Protein AF-A0A9Q9CC71-F1 (afdb_monomer_lite)

Structure (mmCIF, N/CA/C/O backbone):
data_AF-A0A9Q9CC71-F1
#
_entry.id   AF-A0A9Q9CC71-F1
#
loop_
_atom_site.group_PDB
_atom_site.id
_atom_site.type_symbol
_atom_site.label_atom_id
_atom_site.label_alt_id
_atom_site.label_comp_id
_atom_site.label_asym_id
_atom_site.label_entity_id
_atom_site.label_seq_id
_atom_site.pdbx_PDB_ins_code
_atom_site.Cartn_x
_atom_site.Cartn_y
_atom_site.Cartn_z
_atom_site.occupancy
_atom_site.B_iso_or_equiv
_atom_site.auth_seq_id
_atom_site.auth_comp_id
_atom_site.auth_asym_id
_atom_site.auth_atom_id
_atom_site.pdbx_PDB_model_num
ATOM 1 N N . MET A 1 1 ? -20.612 -19.480 33.605 1.00 31.33 1 MET A N 1
ATOM 2 C CA . MET A 1 1 ? -19.230 -19.137 33.211 1.00 31.33 1 MET A CA 1
ATOM 3 C C . MET A 1 1 ? -19.219 -18.966 31.701 1.00 31.33 1 MET A C 1
ATOM 5 O O . MET A 1 1 ? -19.360 -19.955 31.002 1.00 31.33 1 MET A O 1
ATOM 9 N N . LEU A 1 2 ? -19.172 -17.728 31.204 1.00 29.47 2 LEU A N 1
ATOM 10 C CA . LEU A 1 2 ? -18.991 -17.445 29.777 1.00 29.47 2 LEU A CA 1
ATOM 11 C C . LEU A 1 2 ? -17.488 -17.278 29.541 1.00 29.47 2 LEU A C 1
ATOM 13 O O . LEU A 1 2 ? -16.931 -16.218 29.809 1.00 29.47 2 LEU A O 1
ATOM 17 N N . SER A 1 3 ? -16.821 -18.346 29.112 1.00 38.31 3 SER A N 1
ATOM 18 C CA . SER A 1 3 ? -15.469 -18.281 28.557 1.00 38.31 3 SER A CA 1
ATOM 19 C C . SER A 1 3 ? -15.574 -17.802 27.108 1.00 38.31 3 SER A C 1
ATOM 21 O O . SER A 1 3 ? -15.600 -18.606 26.180 1.00 38.31 3 SER A O 1
ATOM 23 N N . GLY A 1 4 ? -15.736 -16.494 26.920 1.00 40.69 4 GLY A N 1
ATOM 24 C CA . GLY A 1 4 ? -15.694 -15.865 25.603 1.00 40.69 4 GLY A CA 1
ATOM 25 C C . GLY A 1 4 ? -14.330 -15.225 25.378 1.00 40.69 4 GLY A C 1
ATOM 26 O O . GLY A 1 4 ? -13.952 -14.324 26.119 1.00 40.69 4 GLY A O 1
ATOM 27 N N . THR A 1 5 ? -13.611 -15.663 24.347 1.00 56.44 5 THR A N 1
ATOM 28 C CA . THR A 1 5 ? -12.426 -14.988 23.782 1.00 56.44 5 THR A CA 1
ATOM 29 C C . THR A 1 5 ? -12.794 -13.753 22.948 1.00 56.44 5 THR A C 1
ATOM 31 O O . THR A 1 5 ? -11.945 -13.191 22.261 1.00 56.44 5 THR A O 1
ATOM 34 N N . SER A 1 6 ? -14.059 -13.331 22.983 1.00 62.84 6 SER A N 1
ATOM 35 C CA . SER A 1 6 ? -14.589 -12.219 22.204 1.00 62.84 6 SER A CA 1
ATOM 36 C C . SER A 1 6 ? -13.947 -10.901 22.642 1.00 62.84 6 SER A C 1
ATOM 38 O O . SER A 1 6 ? -14.261 -10.365 23.705 1.00 62.84 6 SER A O 1
ATOM 40 N N . LEU A 1 7 ? -13.040 -10.381 21.815 1.00 80.00 7 LEU A N 1
ATOM 41 C CA . LEU A 1 7 ? -12.506 -9.031 21.951 1.00 80.00 7 LEU A CA 1
ATOM 42 C C . LEU A 1 7 ? -13.564 -8.032 21.477 1.00 80.00 7 LEU A C 1
ATOM 44 O O . LEU A 1 7 ? -14.188 -8.219 20.434 1.00 80.00 7 LEU A O 1
ATOM 48 N N . VAL A 1 8 ? -13.782 -6.981 22.264 1.00 88.88 8 VAL A N 1
ATOM 49 C CA . VAL A 1 8 ? -14.665 -5.873 21.887 1.00 88.88 8 VAL A CA 1
ATOM 50 C C . VAL A 1 8 ? -13.803 -4.756 21.324 1.00 88.88 8 VAL A C 1
ATOM 52 O O . VAL A 1 8 ? -12.792 -4.386 21.924 1.00 88.88 8 VAL A O 1
ATOM 55 N N . HIS A 1 9 ? -14.225 -4.210 20.189 1.00 92.00 9 HIS A N 1
ATOM 56 C CA . HIS A 1 9 ? -13.552 -3.107 19.523 1.00 92.00 9 HIS A CA 1
ATOM 57 C C . HIS A 1 9 ? -14.424 -1.853 19.543 1.00 92.00 9 HIS A C 1
ATOM 59 O O . HIS A 1 9 ? -15.648 -1.932 19.439 1.00 92.00 9 HIS A O 1
ATOM 65 N N . VAL A 1 10 ? -13.784 -0.695 19.679 1.00 93.12 10 VAL A N 1
ATOM 66 C CA . VAL A 1 10 ? -14.423 0.623 19.582 1.00 93.12 10 VAL A CA 1
ATOM 67 C C . VAL A 1 10 ? -13.741 1.387 18.462 1.00 93.12 10 VAL A C 1
ATOM 69 O O . VAL A 1 10 ? -12.516 1.471 18.435 1.00 93.12 10 VAL A O 1
ATOM 72 N N . LEU A 1 11 ? -14.527 1.946 17.545 1.00 94.06 11 LEU A N 1
ATOM 73 C CA . LEU A 1 11 ? -14.024 2.741 16.429 1.00 94.06 11 LEU A CA 1
ATOM 74 C C . LEU A 1 11 ? -14.424 4.202 16.622 1.00 94.06 11 LEU A C 1
ATOM 76 O O . LEU A 1 11 ? -15.602 4.511 16.807 1.00 94.06 11 LEU A O 1
ATOM 80 N N . SER A 1 12 ? -13.444 5.095 16.556 1.00 93.81 12 SER A N 1
ATOM 81 C CA . SER A 1 12 ? -13.652 6.520 16.315 1.00 93.81 12 SER A CA 1
ATOM 82 C C . SER A 1 12 ? -13.295 6.849 14.855 1.00 93.81 12 SER A C 1
ATOM 84 O O . SER A 1 12 ? -12.674 6.027 14.173 1.00 93.81 12 SER A O 1
ATOM 86 N N . PRO A 1 13 ? -13.650 8.044 14.344 1.00 94.69 13 PRO A N 1
ATOM 87 C CA . PRO A 1 13 ? -13.209 8.479 13.016 1.00 94.69 13 PRO A CA 1
ATOM 88 C C . PRO A 1 13 ? -11.681 8.510 12.867 1.00 94.69 13 PRO A C 1
ATOM 90 O O . PRO A 1 13 ? -11.154 8.342 11.772 1.00 94.69 13 PRO A O 1
ATOM 93 N N . GLU A 1 14 ? -10.950 8.712 13.963 1.00 95.12 14 GLU A N 1
ATOM 94 C CA . GLU A 1 14 ? -9.493 8.808 13.931 1.00 95.12 14 GLU A CA 1
ATOM 95 C C . GLU A 1 14 ? -8.822 7.450 14.114 1.00 95.12 14 GLU A C 1
ATOM 97 O O . GLU A 1 14 ? -7.880 7.133 13.389 1.00 95.12 14 GLU A O 1
ATOM 102 N N . LYS A 1 15 ? -9.298 6.657 15.081 1.00 95.75 15 LYS A N 1
ATOM 103 C CA . LYS A 1 15 ? -8.589 5.492 15.613 1.00 95.75 15 LYS A CA 1
ATOM 104 C C . LYS A 1 15 ? -9.536 4.359 15.979 1.00 95.75 15 LYS A C 1
ATOM 106 O O . LYS A 1 15 ? -10.666 4.590 16.407 1.00 95.75 15 LYS A O 1
ATOM 111 N N . GLY A 1 16 ? -9.046 3.132 15.884 1.00 95.19 16 GLY A N 1
ATOM 112 C CA . GLY A 1 16 ? -9.694 1.985 16.506 1.00 95.19 16 GLY A CA 1
ATOM 113 C C . GLY A 1 16 ? -9.002 1.542 17.788 1.00 95.19 16 GLY A C 1
ATOM 114 O O . GLY A 1 16 ? -7.805 1.756 17.974 1.00 95.19 16 GLY A O 1
ATOM 115 N N . TYR A 1 17 ? -9.769 0.923 18.680 1.00 94.81 17 TYR A N 1
ATOM 116 C CA . TYR A 1 17 ? -9.321 0.508 20.004 1.00 94.81 17 TYR A CA 1
ATOM 117 C C . TYR A 1 17 ? -9.805 -0.900 20.340 1.00 94.81 17 TYR A C 1
ATOM 119 O O . TYR A 1 17 ? -10.929 -1.278 20.006 1.00 94.81 17 TYR A O 1
ATOM 127 N N . ILE A 1 18 ? -8.987 -1.645 21.079 1.00 93.94 18 ILE A N 1
ATOM 128 C CA . ILE A 1 18 ? -9.386 -2.855 21.800 1.00 93.94 18 ILE A CA 1
ATOM 129 C C . ILE A 1 18 ? -9.817 -2.452 23.205 1.00 93.94 18 ILE A C 1
ATOM 131 O O . ILE A 1 18 ? -9.074 -1.780 23.925 1.00 93.94 18 ILE A O 1
ATOM 135 N N . VAL A 1 19 ? -10.993 -2.912 23.620 1.00 92.19 19 VAL A N 1
ATOM 136 C CA . VAL A 1 19 ? -11.472 -2.756 24.992 1.00 92.19 19 VAL A CA 1
ATOM 137 C C . VAL A 1 19 ? -10.897 -3.878 25.848 1.00 92.19 19 VAL A C 1
ATOM 139 O O . VAL A 1 19 ? -11.150 -5.059 25.600 1.00 92.19 19 VAL A O 1
ATOM 142 N N . LYS A 1 20 ? -10.142 -3.519 26.884 1.00 90.62 20 LYS A N 1
ATOM 143 C CA . LYS A 1 20 ? -9.594 -4.461 27.865 1.00 90.62 20 LYS A CA 1
ATOM 144 C C . LYS A 1 20 ? -10.137 -4.154 29.247 1.00 90.62 20 LYS A C 1
ATOM 146 O O . LYS A 1 20 ? -10.399 -3.009 29.594 1.00 90.62 20 LYS A O 1
ATOM 151 N N . ARG A 1 21 ? -10.304 -5.188 30.065 1.00 87.25 21 ARG A N 1
ATOM 152 C CA . ARG A 1 21 ? -10.635 -4.994 31.475 1.00 87.25 21 ARG A CA 1
ATOM 153 C C . ARG A 1 21 ? -9.371 -4.606 32.235 1.00 87.25 21 ARG A C 1
ATOM 155 O O . ARG A 1 21 ? -8.411 -5.371 32.247 1.00 87.25 21 ARG A O 1
ATOM 162 N N . ALA A 1 22 ? -9.408 -3.461 32.905 1.00 85.31 22 ALA A N 1
ATOM 163 C CA . ALA A 1 22 ? -8.404 -3.078 33.882 1.00 85.31 22 ALA A CA 1
ATOM 164 C C . ALA A 1 22 ? -8.728 -3.722 35.240 1.00 85.31 22 ALA A C 1
ATOM 166 O O . ALA A 1 22 ? -9.897 -3.849 35.626 1.00 85.31 22 ALA A O 1
ATOM 167 N N . PHE A 1 23 ? -7.688 -4.120 35.973 1.00 82.19 23 PHE A N 1
ATOM 168 C CA . PHE A 1 23 ? -7.802 -4.700 37.312 1.00 82.19 23 PHE A CA 1
ATOM 169 C C . PHE A 1 23 ? -7.335 -3.683 38.356 1.00 82.19 23 PHE A C 1
ATOM 171 O O . PHE A 1 23 ? -6.159 -3.672 38.718 1.00 82.19 23 PHE A O 1
ATOM 178 N N . PRO A 1 24 ? -8.225 -2.791 38.824 1.00 77.94 24 PRO A N 1
ATOM 179 C CA . PRO A 1 24 ? -7.858 -1.844 39.860 1.00 77.94 24 PRO A CA 1
ATOM 180 C C . PRO A 1 24 ? -7.604 -2.542 41.199 1.00 77.94 24 PRO A C 1
ATOM 182 O O . PRO A 1 24 ? -8.329 -3.458 41.580 1.00 77.94 24 PRO A O 1
ATOM 185 N N . SER A 1 25 ? -6.640 -2.030 41.964 1.00 79.44 25 SER A N 1
ATOM 186 C CA . SER A 1 25 ? -6.442 -2.382 43.377 1.00 79.44 25 SER A CA 1
ATOM 187 C C . SER A 1 25 ? -7.416 -1.663 44.321 1.00 79.44 25 SER A C 1
ATOM 189 O O . SER A 1 25 ? -7.556 -2.048 45.479 1.00 79.44 25 SER A O 1
ATOM 191 N N . ASN A 1 26 ? -8.096 -0.622 43.833 1.00 85.62 26 ASN A N 1
ATOM 192 C CA . ASN A 1 26 ? -8.946 0.261 44.629 1.00 85.62 26 ASN A CA 1
ATOM 193 C C . ASN A 1 26 ? -10.438 0.019 44.360 1.00 85.62 26 ASN A C 1
ATOM 195 O O . ASN A 1 26 ? -10.834 -0.413 43.279 1.00 85.62 26 ASN A O 1
ATOM 199 N N . THR A 1 27 ? -11.284 0.361 45.337 1.00 85.88 27 THR A N 1
ATOM 200 C CA . THR A 1 27 ? -12.745 0.381 45.158 1.00 85.88 27 THR A CA 1
ATOM 201 C C . THR A 1 27 ? -13.184 1.731 44.600 1.00 85.88 27 THR A C 1
ATOM 203 O O . THR A 1 27 ? -12.908 2.767 45.200 1.00 85.88 27 THR A O 1
ATOM 206 N N . PHE A 1 28 ? -13.907 1.720 43.479 1.00 88.56 28 PHE A N 1
ATOM 207 C CA . PHE A 1 28 ? -14.421 2.926 42.830 1.00 88.56 28 PHE A CA 1
ATOM 208 C C . PHE A 1 28 ? -15.922 3.080 43.085 1.00 88.56 28 PHE A C 1
ATOM 210 O O . PHE A 1 28 ? -16.697 2.138 42.906 1.00 88.56 28 PHE A O 1
ATOM 217 N N . ILE A 1 29 ? -16.337 4.278 43.499 1.00 92.12 29 ILE A N 1
ATOM 218 C CA . ILE A 1 29 ? -17.738 4.619 43.769 1.00 92.12 29 ILE A CA 1
ATOM 219 C C . ILE A 1 29 ? -18.057 5.945 43.078 1.00 92.12 29 ILE A C 1
ATOM 221 O O . ILE A 1 29 ? -17.360 6.937 43.280 1.00 92.12 29 ILE A O 1
ATOM 225 N N . VAL A 1 30 ? -19.137 5.976 42.298 1.00 93.12 30 VAL A N 1
ATOM 226 C CA . VAL A 1 30 ? -19.661 7.188 41.657 1.00 93.12 30 VAL A CA 1
ATOM 227 C C . VAL A 1 30 ? -20.905 7.652 42.411 1.00 93.12 30 VAL A C 1
ATOM 229 O O . VAL A 1 30 ? -21.873 6.903 42.562 1.00 93.12 30 VAL A O 1
ATOM 232 N N . LYS A 1 31 ? -20.897 8.901 42.887 1.00 95.31 31 LYS A N 1
ATOM 233 C CA . LYS A 1 31 ? -22.053 9.538 43.531 1.00 95.31 31 LYS A CA 1
ATOM 234 C C . LYS A 1 31 ? -22.835 10.357 42.503 1.00 95.31 31 LYS A C 1
ATOM 236 O O . LYS A 1 31 ? -22.273 11.240 41.863 1.00 95.31 31 LYS A O 1
ATOM 241 N N . ARG A 1 32 ? -24.144 10.118 42.391 1.00 93.06 32 ARG A N 1
ATOM 242 C CA . ARG A 1 32 ? -25.068 10.922 41.572 1.00 93.06 32 ARG A CA 1
ATOM 243 C C . ARG A 1 32 ? -26.260 11.347 42.427 1.00 93.06 32 ARG A C 1
ATOM 245 O O . ARG A 1 32 ? -27.158 10.550 42.698 1.00 93.06 32 ARG A O 1
ATOM 252 N N . GLY A 1 33 ? -26.259 12.604 42.875 1.00 92.88 33 GLY A N 1
ATOM 253 C CA . GLY A 1 33 ? -27.233 13.100 43.853 1.00 92.88 33 GLY A CA 1
ATOM 254 C C . GLY A 1 33 ? -27.090 12.375 45.196 1.00 92.88 33 GLY A C 1
ATOM 255 O O . GLY A 1 33 ? -26.009 12.372 45.783 1.00 92.88 33 GLY A O 1
ATOM 256 N N . THR A 1 34 ? -28.163 11.735 45.667 1.00 94.19 34 THR A N 1
ATOM 257 C CA . THR A 1 34 ? -28.178 10.911 46.893 1.00 94.19 34 THR A CA 1
ATOM 258 C C . THR A 1 34 ? -27.841 9.435 46.651 1.00 94.19 34 THR A C 1
ATOM 260 O O . THR A 1 34 ? -27.737 8.672 47.609 1.00 94.19 34 THR A O 1
ATOM 263 N N . LYS A 1 35 ? -27.660 9.012 45.390 1.00 95.06 35 LYS A N 1
ATOM 264 C CA . LYS A 1 35 ? -27.341 7.622 45.032 1.00 95.06 35 LYS A CA 1
ATOM 265 C C . LYS A 1 35 ? -25.832 7.403 44.931 1.00 95.06 35 LYS A C 1
ATOM 267 O O . LYS A 1 35 ? -25.115 8.241 44.381 1.00 95.06 35 LYS A O 1
ATOM 272 N N . TYR A 1 36 ? -25.386 6.240 45.398 1.00 93.38 36 TYR A N 1
ATOM 273 C CA . TYR A 1 36 ? -24.009 5.762 45.293 1.00 93.38 36 TYR A CA 1
ATOM 274 C C . TYR A 1 36 ? -23.985 4.491 44.447 1.00 93.38 36 TYR A C 1
ATOM 276 O O . TYR A 1 36 ? -24.746 3.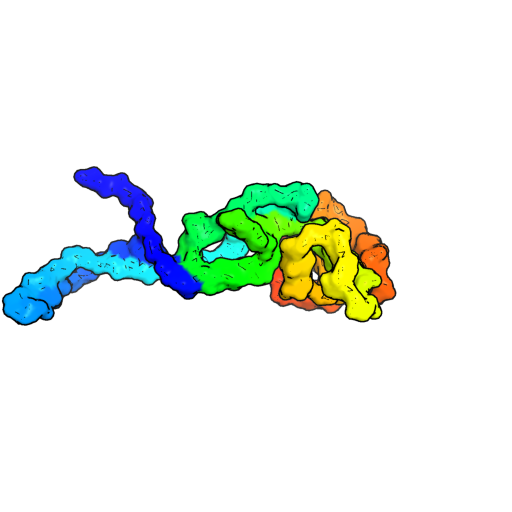561 44.707 1.00 93.38 36 TYR A O 1
ATOM 284 N N . ILE A 1 37 ? -23.132 4.469 43.427 1.00 94.56 37 ILE A N 1
ATOM 285 C CA . ILE A 1 37 ? -22.984 3.348 42.498 1.00 94.56 37 ILE A CA 1
ATOM 286 C C . ILE A 1 37 ? -21.560 2.829 42.634 1.00 94.56 37 ILE A C 1
ATOM 288 O O . ILE A 1 37 ? -20.606 3.568 42.390 1.00 94.56 37 ILE A O 1
ATOM 292 N N . LYS A 1 38 ? -21.411 1.566 43.032 1.00 91.62 38 LYS A N 1
ATOM 293 C CA . LYS A 1 38 ? -20.117 0.884 42.999 1.00 91.62 38 LYS A CA 1
ATOM 294 C C . LYS A 1 38 ? -19.793 0.509 41.555 1.00 91.62 38 LYS A C 1
ATOM 296 O O . LYS A 1 38 ? -20.657 0.011 40.840 1.00 91.62 38 LYS A O 1
ATOM 301 N N . ILE A 1 39 ? -18.557 0.756 41.139 1.00 90.56 39 ILE A N 1
ATOM 302 C CA . ILE A 1 39 ? -18.064 0.359 39.822 1.00 90.56 39 ILE A CA 1
ATOM 303 C C . ILE A 1 39 ? -17.311 -0.959 39.975 1.00 90.56 39 ILE A C 1
ATOM 305 O O . ILE A 1 39 ? -16.261 -1.007 40.615 1.00 90.56 39 ILE A O 1
ATOM 309 N N . ASP A 1 40 ? -17.854 -2.030 39.398 1.00 84.62 40 ASP A N 1
ATOM 310 C CA . ASP A 1 40 ? -17.263 -3.369 39.499 1.00 84.62 40 ASP A CA 1
ATOM 311 C C . ASP A 1 40 ? -16.149 -3.605 38.472 1.00 84.62 40 ASP A C 1
ATOM 313 O O . ASP A 1 40 ? -15.242 -4.415 38.697 1.00 84.62 40 ASP A O 1
ATOM 317 N N . HIS A 1 41 ? -16.205 -2.915 37.329 1.00 84.38 41 HIS A N 1
ATOM 318 C CA . HIS A 1 41 ? -15.277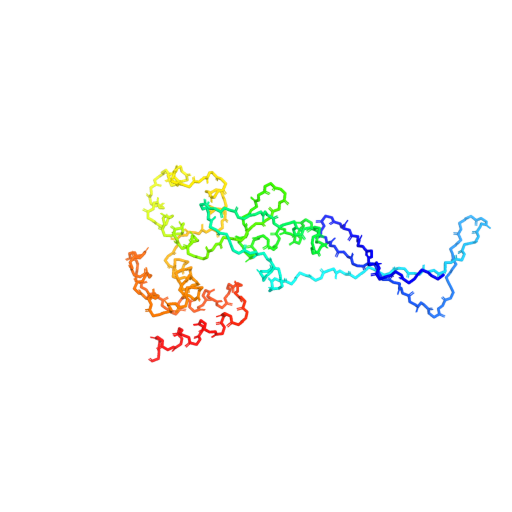 -3.089 36.213 1.00 84.38 41 HIS A CA 1
ATOM 319 C C . HIS A 1 41 ? -14.830 -1.737 35.665 1.00 84.38 41 HIS A C 1
ATOM 321 O O . HIS A 1 41 ? -15.652 -0.856 35.422 1.00 84.38 41 HIS A O 1
ATOM 327 N N . ILE A 1 42 ? -13.526 -1.608 35.432 1.00 87.06 42 ILE A N 1
ATOM 328 C CA . ILE A 1 42 ? -12.941 -0.504 34.676 1.00 87.06 42 ILE A CA 1
ATOM 329 C C . ILE A 1 42 ? -12.507 -1.068 33.332 1.00 87.06 42 ILE A C 1
ATOM 331 O O . ILE A 1 42 ? -11.905 -2.142 33.267 1.00 87.06 42 ILE A O 1
ATOM 335 N N . LEU A 1 43 ? -12.850 -0.355 32.267 1.00 89.69 43 LEU A N 1
ATOM 336 C CA . LEU A 1 43 ? -12.456 -0.695 30.911 1.00 89.69 43 LEU A CA 1
ATOM 337 C C . LEU A 1 43 ? -11.387 0.292 30.454 1.00 89.69 43 LEU A C 1
ATOM 339 O O . LEU A 1 43 ? -11.534 1.500 30.623 1.00 89.69 43 LEU A O 1
ATOM 343 N N . GLU A 1 44 ? -10.320 -0.245 29.890 1.00 90.44 44 GLU A N 1
ATOM 344 C CA . GLU A 1 44 ? -9.242 0.486 29.248 1.00 90.44 44 GLU A CA 1
ATOM 345 C C . GLU A 1 44 ? -9.385 0.349 27.730 1.00 90.44 44 GLU A C 1
ATOM 347 O O . GLU A 1 44 ? -9.739 -0.718 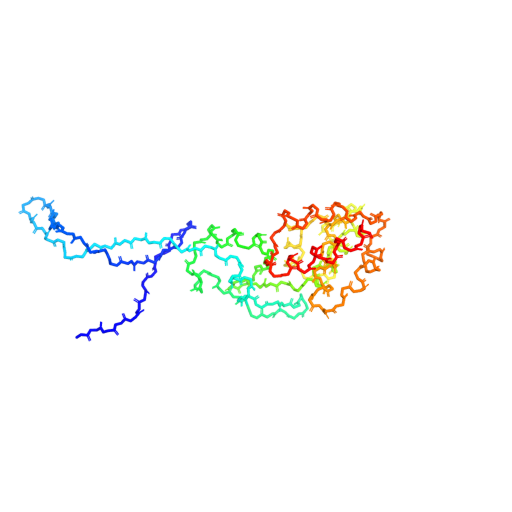27.221 1.00 90.44 44 GLU A O 1
ATOM 352 N N . LEU A 1 45 ? -9.107 1.436 27.012 1.00 93.00 45 LEU A N 1
ATOM 353 C CA . LEU A 1 45 ? -9.028 1.443 25.557 1.00 93.00 45 LEU A CA 1
ATOM 354 C C . LEU A 1 45 ? -7.558 1.417 25.152 1.00 93.00 45 LEU A C 1
ATOM 356 O O . LEU A 1 45 ? -6.817 2.351 25.450 1.00 93.00 45 LEU A O 1
ATOM 360 N N . VAL A 1 46 ? -7.150 0.363 24.453 1.00 93.06 46 VAL A N 1
ATOM 361 C CA . VAL A 1 46 ? -5.806 0.245 23.880 1.00 93.06 46 VAL A CA 1
ATOM 362 C C . VAL A 1 46 ? -5.915 0.452 22.380 1.00 93.06 46 VAL A C 1
ATOM 364 O O . VAL A 1 46 ? -6.653 -0.274 21.721 1.00 93.06 46 VAL A O 1
ATOM 367 N N . GLU A 1 47 ? -5.214 1.448 21.844 1.00 94.44 47 GLU A N 1
ATOM 368 C CA . GLU A 1 47 ? -5.229 1.747 20.409 1.00 94.44 47 GLU A CA 1
ATOM 369 C C . GLU A 1 47 ? -4.758 0.541 19.584 1.00 94.44 47 GLU A C 1
ATOM 371 O O . GLU A 1 47 ? -3.777 -0.122 19.930 1.00 94.44 47 GLU A O 1
ATOM 376 N N . ASN A 1 48 ? -5.471 0.255 18.494 1.00 93.38 48 ASN A N 1
ATOM 377 C CA . ASN A 1 48 ? -5.055 -0.748 17.526 1.00 93.38 48 ASN A CA 1
ATOM 378 C C . ASN A 1 48 ? -3.820 -0.244 16.771 1.00 93.38 48 ASN A C 1
ATOM 380 O O . ASN A 1 48 ? -3.873 0.845 16.189 1.00 93.38 48 ASN A O 1
ATOM 384 N N . PRO A 1 49 ? -2.720 -1.016 16.751 1.00 92.44 49 PRO A N 1
ATOM 385 C CA . PRO A 1 49 ? -1.526 -0.622 16.023 1.00 92.44 49 PRO A CA 1
ATOM 386 C C . PRO A 1 49 ? -1.786 -0.654 14.515 1.00 92.44 49 PRO A C 1
ATOM 388 O O . PRO A 1 49 ? -2.402 -1.587 13.996 1.00 92.44 49 PRO A O 1
ATOM 391 N N . VAL A 1 50 ? -1.260 0.345 13.809 1.00 95.62 50 VAL A N 1
ATOM 392 C CA . VAL A 1 50 ? -1.199 0.333 12.346 1.00 95.62 50 VAL A CA 1
ATOM 393 C C . VAL A 1 50 ? 0.066 -0.411 11.928 1.00 95.62 50 VAL A C 1
ATOM 395 O O . VAL A 1 50 ? 1.152 0.160 11.886 1.00 95.62 50 VAL A O 1
ATOM 398 N N . ASP A 1 51 ? -0.079 -1.704 11.659 1.00 95.31 51 ASP A N 1
ATOM 399 C CA . ASP A 1 51 ? 1.008 -2.572 11.204 1.00 95.31 51 ASP A CA 1
ATOM 400 C C . ASP A 1 51 ? 0.976 -2.695 9.674 1.00 95.31 51 ASP A C 1
ATOM 402 O O . ASP A 1 51 ? 0.231 -3.501 9.109 1.00 95.31 51 ASP A O 1
ATOM 406 N N . LEU A 1 52 ? 1.767 -1.856 9.001 1.00 96.69 52 LEU A N 1
ATOM 407 C CA . LEU A 1 52 ? 1.823 -1.803 7.540 1.00 96.69 52 LEU A CA 1
ATOM 408 C C . LEU A 1 52 ? 2.330 -3.113 6.917 1.00 96.69 52 LEU A C 1
ATOM 410 O O . LEU A 1 52 ? 1.851 -3.484 5.848 1.00 96.69 52 LEU A O 1
ATOM 414 N N . GLU A 1 53 ? 3.243 -3.843 7.569 1.00 95.88 53 GLU A N 1
ATOM 415 C CA . GLU A 1 53 ? 3.750 -5.121 7.044 1.00 95.88 53 GLU A CA 1
ATOM 416 C C . GLU A 1 53 ? 2.681 -6.209 7.108 1.00 95.88 53 GLU A C 1
ATOM 418 O O . GLU A 1 53 ? 2.464 -6.940 6.132 1.00 95.88 53 GLU A O 1
ATOM 423 N N . LYS A 1 54 ? 1.961 -6.285 8.232 1.00 95.75 54 LYS A N 1
ATOM 424 C CA . LYS A 1 54 ? 0.837 -7.210 8.385 1.00 95.75 54 LYS A CA 1
ATOM 425 C C . LYS A 1 54 ? -0.277 -6.895 7.394 1.00 95.75 54 LYS A C 1
ATOM 427 O O . LYS A 1 54 ? -0.812 -7.816 6.779 1.00 95.75 54 LYS A O 1
ATOM 432 N N . ILE A 1 55 ? -0.621 -5.617 7.225 1.00 96.69 55 ILE A N 1
ATOM 433 C CA . ILE A 1 55 ? -1.665 -5.205 6.281 1.00 96.69 55 ILE A CA 1
ATOM 434 C C . ILE A 1 55 ? -1.235 -5.505 4.844 1.00 96.69 55 ILE A C 1
ATOM 436 O O . ILE A 1 55 ? -2.000 -6.131 4.114 1.00 96.69 55 ILE A O 1
ATOM 440 N N . TYR A 1 56 ? -0.010 -5.138 4.450 1.00 95.12 56 TYR A N 1
ATOM 441 C CA . TYR A 1 56 ? 0.513 -5.453 3.119 1.00 95.12 56 TYR A CA 1
ATOM 442 C C . TYR A 1 56 ? 0.436 -6.954 2.842 1.00 95.12 56 TYR A C 1
ATOM 444 O O . TYR A 1 56 ? -0.009 -7.359 1.773 1.00 95.12 56 TYR A O 1
ATOM 452 N N . SER A 1 57 ? 0.854 -7.785 3.798 1.00 93.94 57 SER A N 1
ATOM 453 C CA . SER A 1 57 ? 0.865 -9.244 3.636 1.00 93.94 57 SER A CA 1
ATOM 454 C C . SER A 1 57 ? -0.541 -9.841 3.552 1.00 93.94 57 SER A C 1
ATOM 456 O O . SER A 1 57 ? -0.724 -10.898 2.954 1.00 93.94 57 SER A O 1
ATOM 458 N N . PHE A 1 58 ? -1.529 -9.172 4.147 1.00 95.69 58 PHE A N 1
ATOM 459 C CA . PHE A 1 58 ? -2.919 -9.611 4.148 1.00 95.69 58 PHE A CA 1
ATOM 460 C C . PHE A 1 58 ? -3.681 -9.204 2.882 1.00 95.69 58 PHE A C 1
ATOM 462 O O . PHE A 1 58 ? -4.513 -9.972 2.406 1.00 95.69 58 PHE A O 1
ATOM 469 N N . VAL A 1 59 ? -3.421 -8.010 2.338 1.00 95.75 59 VAL A N 1
ATOM 470 C CA . VAL A 1 59 ? -4.086 -7.526 1.120 1.00 95.75 59 VAL A CA 1
ATOM 471 C C . VAL A 1 59 ? -3.394 -8.135 -0.107 1.00 95.75 59 VAL A C 1
ATOM 473 O O . VAL A 1 59 ? -2.246 -7.777 -0.397 1.00 95.75 59 VAL A O 1
ATOM 476 N N . PRO A 1 60 ? -4.052 -9.048 -0.846 1.00 91.88 60 PRO A N 1
ATOM 477 C CA . PRO A 1 60 ? -3.421 -9.709 -1.978 1.00 91.88 60 PRO A CA 1
ATOM 478 C C . PRO A 1 60 ? -3.179 -8.721 -3.132 1.00 91.88 60 PRO A C 1
ATOM 480 O O . PRO A 1 60 ? -4.006 -7.831 -3.362 1.00 91.88 60 PRO A O 1
ATOM 483 N N . PRO A 1 61 ? -2.071 -8.872 -3.884 1.00 94.06 61 PRO A N 1
ATOM 484 C CA . PRO A 1 61 ? -1.860 -8.099 -5.096 1.00 94.06 61 PRO A CA 1
ATOM 485 C C . PRO A 1 61 ? -2.862 -8.532 -6.169 1.00 94.06 61 PRO A C 1
ATOM 487 O O . PRO A 1 61 ? -3.107 -9.720 -6.375 1.00 94.06 61 PRO A O 1
ATOM 490 N N . SER A 1 62 ? -3.401 -7.554 -6.876 1.00 95.12 62 SER A N 1
ATOM 491 C CA . SER A 1 62 ? -4.312 -7.711 -8.000 1.00 95.12 62 SER A CA 1
ATOM 492 C C . SER A 1 62 ? -3.700 -7.116 -9.253 1.00 95.12 62 SER A C 1
ATOM 494 O O . SER A 1 62 ? -2.890 -6.187 -9.180 1.00 95.12 62 SER A O 1
ATOM 496 N N . SER A 1 63 ? -4.140 -7.613 -10.406 1.00 95.00 63 SER A N 1
ATOM 497 C CA . SER A 1 63 ? -3.894 -6.901 -11.651 1.00 95.00 63 SER A CA 1
ATOM 498 C C . SER A 1 63 ? -4.961 -5.828 -11.860 1.00 95.00 63 SER A C 1
ATOM 500 O O . SER A 1 63 ? -6.130 -6.070 -11.561 1.00 95.00 63 SER A O 1
ATOM 502 N N . ILE A 1 64 ? -4.602 -4.678 -12.430 1.00 93.81 64 ILE A N 1
ATOM 503 C CA . ILE A 1 64 ? -5.564 -3.638 -12.838 1.00 93.81 64 ILE A CA 1
ATOM 504 C C . ILE A 1 64 ? -6.589 -4.157 -13.858 1.00 93.81 64 ILE A C 1
ATOM 506 O O . ILE A 1 64 ? -7.696 -3.630 -13.943 1.00 93.81 64 ILE A O 1
ATOM 510 N N . TRP A 1 65 ? -6.240 -5.213 -14.600 1.00 91.50 65 TRP A N 1
ATOM 511 C CA . TRP A 1 65 ? -7.107 -5.868 -15.583 1.00 91.50 65 TRP A CA 1
ATOM 512 C C . TRP A 1 65 ? -8.010 -6.944 -14.969 1.00 91.50 65 TRP A C 1
ATOM 514 O O . TRP A 1 65 ? -8.975 -7.371 -15.599 1.00 91.50 65 TRP A O 1
ATOM 524 N N . ASN A 1 66 ? -7.698 -7.401 -13.754 1.00 92.38 66 ASN A N 1
ATOM 525 C CA . ASN A 1 66 ? -8.453 -8.423 -13.039 1.00 92.38 66 ASN A CA 1
ATOM 526 C C . ASN A 1 66 ? -8.341 -8.185 -11.527 1.00 92.38 66 ASN A C 1
ATOM 528 O O . ASN A 1 66 ? -7.524 -8.804 -10.835 1.00 92.38 66 ASN A O 1
ATOM 532 N N . LEU A 1 67 ? -9.139 -7.234 -11.038 1.00 92.88 67 LEU A N 1
ATOM 533 C CA . LEU A 1 67 ? -9.136 -6.818 -9.640 1.00 92.88 67 LEU A CA 1
ATOM 534 C C . LEU A 1 67 ? -9.717 -7.923 -8.750 1.00 92.88 67 LEU A C 1
ATOM 536 O O . LEU A 1 67 ? -10.836 -8.388 -8.975 1.00 92.88 67 LEU A O 1
ATOM 540 N N . LEU A 1 68 ? -8.972 -8.325 -7.717 1.00 92.38 68 LEU A N 1
ATOM 541 C CA . LEU A 1 68 ? -9.491 -9.221 -6.687 1.00 92.38 68 LEU A CA 1
ATOM 542 C C . LEU A 1 68 ? -10.516 -8.488 -5.805 1.00 92.38 68 LEU A C 1
ATOM 544 O O . LEU A 1 68 ? -10.499 -7.253 -5.739 1.00 92.38 68 LEU A O 1
ATOM 548 N N . PRO A 1 69 ? -11.389 -9.230 -5.093 1.00 93.56 69 PRO A N 1
ATOM 549 C CA . PRO A 1 69 ? -12.321 -8.636 -4.147 1.00 93.56 69 PRO A CA 1
ATOM 550 C C . PRO A 1 69 ? -11.603 -7.727 -3.136 1.00 93.56 69 PRO A C 1
ATOM 552 O O . PRO A 1 69 ? -10.574 -8.133 -2.584 1.00 93.56 69 PRO A O 1
ATOM 555 N N . PRO A 1 70 ? -12.126 -6.516 -2.880 1.00 95.38 70 PRO A N 1
ATOM 556 C CA . PRO A 1 70 ? -11.490 -5.584 -1.968 1.00 95.38 70 PRO A CA 1
ATOM 557 C C . PRO A 1 70 ? -11.521 -6.095 -0.528 1.00 95.38 70 PRO A C 1
ATOM 559 O O . PRO A 1 70 ? -12.460 -6.762 -0.088 1.00 95.38 70 PRO A O 1
ATOM 562 N N . VAL A 1 71 ? -10.487 -5.733 0.223 1.00 96.62 71 VAL A N 1
ATOM 563 C CA . VAL A 1 71 ? -10.374 -6.007 1.650 1.00 96.62 71 VAL A CA 1
ATOM 564 C C . VAL A 1 71 ? -10.914 -4.823 2.439 1.00 96.62 71 VAL A C 1
ATOM 566 O O . VAL A 1 71 ? -10.431 -3.698 2.308 1.00 96.62 71 VAL A O 1
ATOM 569 N N . ASP A 1 72 ? -11.875 -5.087 3.317 1.00 95.75 72 ASP A N 1
ATOM 570 C CA . ASP A 1 72 ? -12.368 -4.104 4.277 1.00 95.75 72 ASP A CA 1
ATOM 571 C C . ASP A 1 72 ? -11.364 -3.928 5.427 1.00 95.75 72 ASP A C 1
ATOM 573 O O . ASP A 1 72 ? -11.401 -4.627 6.447 1.00 95.75 72 ASP A O 1
ATOM 577 N N . LEU A 1 73 ? -10.439 -2.981 5.256 1.00 95.12 73 LEU A N 1
ATOM 578 C CA . LEU A 1 73 ? -9.408 -2.682 6.251 1.00 95.12 73 LEU A CA 1
ATOM 579 C C . LEU A 1 73 ? -10.001 -2.243 7.593 1.00 95.12 73 LEU A C 1
ATOM 581 O O . LEU A 1 73 ? -9.454 -2.571 8.649 1.00 95.12 73 LEU A O 1
ATOM 585 N N . LYS A 1 74 ? -11.124 -1.520 7.558 1.00 93.56 7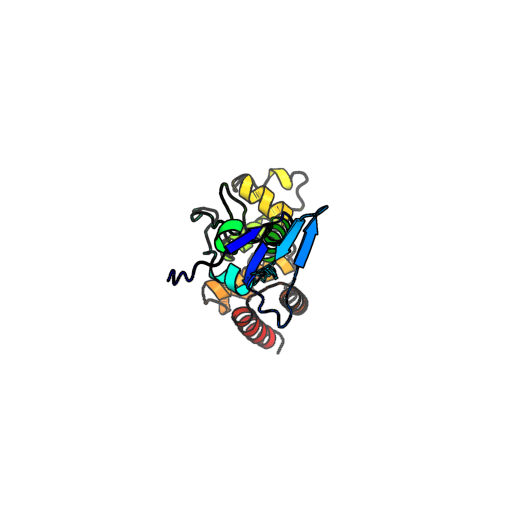4 LYS A N 1
ATOM 586 C CA . LYS A 1 74 ? -11.773 -0.970 8.749 1.00 93.56 74 LYS A CA 1
ATOM 587 C C . LYS A 1 74 ? -12.297 -2.084 9.636 1.00 93.56 74 LYS A C 1
ATOM 589 O O . LYS A 1 74 ? -12.034 -2.065 10.834 1.00 93.56 74 LYS A O 1
ATOM 594 N N . ASN A 1 75 ? -12.980 -3.067 9.060 1.00 92.38 75 ASN A N 1
ATOM 595 C CA . ASN A 1 75 ? -13.558 -4.167 9.827 1.00 92.38 75 ASN A CA 1
ATOM 596 C C . ASN A 1 75 ? -12.571 -5.311 10.089 1.00 92.38 75 ASN A C 1
ATOM 598 O O . ASN A 1 75 ? -12.709 -5.998 11.099 1.00 92.38 75 ASN A O 1
ATOM 602 N N . HIS A 1 76 ? -11.562 -5.508 9.236 1.00 94.00 76 HIS A N 1
ATOM 603 C CA . HIS A 1 76 ? -10.570 -6.565 9.443 1.00 94.00 76 HIS A CA 1
ATOM 604 C C . HIS A 1 76 ? -9.507 -6.188 10.485 1.00 94.00 76 HIS A C 1
ATOM 606 O O . HIS A 1 76 ? -9.159 -6.995 11.347 1.00 94.00 76 HIS A O 1
ATOM 612 N N . PHE A 1 77 ? -8.993 -4.956 10.419 1.00 94.88 77 PHE A N 1
ATOM 613 C CA . PHE A 1 77 ? -7.950 -4.462 11.325 1.00 94.88 77 PHE A CA 1
ATOM 614 C C . PHE A 1 77 ? -8.496 -3.557 12.431 1.00 94.88 77 PHE A C 1
ATOM 616 O O . PHE A 1 77 ? -7.732 -3.121 13.291 1.00 94.88 77 PHE A O 1
ATOM 623 N N . PHE A 1 78 ? -9.810 -3.303 12.437 1.00 95.00 78 PHE A N 1
ATOM 624 C CA . PHE A 1 78 ? -10.481 -2.435 13.402 1.00 95.00 78 PHE A CA 1
ATOM 625 C C . PHE A 1 78 ? -9.817 -1.057 13.459 1.00 95.00 78 PHE A C 1
ATOM 627 O O . PHE A 1 78 ? -9.392 -0.618 14.524 1.00 95.00 78 PHE A O 1
ATOM 634 N N . LEU A 1 79 ? -9.679 -0.393 12.311 1.00 96.06 79 LEU A N 1
ATOM 635 C CA . LEU A 1 79 ? -9.005 0.904 12.183 1.00 96.06 79 LEU A CA 1
ATOM 636 C C . LEU A 1 79 ? -10.011 2.055 12.065 1.00 96.06 79 LEU A C 1
ATOM 638 O O . LEU A 1 79 ? -11.114 1.882 11.549 1.00 96.06 79 LEU A O 1
ATOM 642 N N . GLY A 1 80 ? -9.626 3.246 12.526 1.00 95.81 80 GLY A N 1
ATOM 643 C CA . GLY A 1 80 ? -10.380 4.475 12.254 1.00 95.81 80 GLY A CA 1
ATOM 644 C C . GLY A 1 80 ? -10.197 4.957 10.810 1.00 95.81 80 GLY A C 1
ATOM 645 O O . GLY A 1 80 ? -9.251 4.561 10.132 1.00 95.81 80 GLY A O 1
ATOM 646 N N . ASP A 1 81 ? -11.057 5.858 10.336 1.00 95.50 81 ASP A N 1
ATOM 647 C CA . ASP A 1 81 ? -11.013 6.366 8.953 1.00 95.50 81 ASP A CA 1
ATOM 648 C C . ASP A 1 81 ? -9.698 7.105 8.640 1.00 95.50 81 ASP A C 1
ATOM 650 O O . ASP A 1 81 ? -9.179 7.035 7.526 1.00 95.50 81 ASP A O 1
ATOM 654 N N . THR A 1 82 ? -9.118 7.808 9.617 1.00 96.69 82 THR A N 1
ATOM 655 C CA . THR A 1 82 ? -7.802 8.453 9.459 1.00 96.69 82 THR A CA 1
ATOM 656 C C . THR A 1 82 ? -6.665 7.435 9.376 1.00 96.69 82 THR A C 1
ATOM 658 O O . THR A 1 82 ? -5.798 7.580 8.517 1.00 96.69 82 THR A O 1
ATOM 661 N N . GLN A 1 83 ? -6.686 6.380 10.197 1.00 97.25 83 GLN A N 1
ATOM 662 C CA . GLN A 1 83 ? -5.722 5.277 10.093 1.00 97.25 83 GLN A CA 1
ATOM 663 C C . GLN A 1 83 ? -5.838 4.556 8.742 1.00 97.25 83 GLN A C 1
ATOM 665 O O . GLN A 1 83 ? -4.821 4.290 8.110 1.00 97.25 83 GLN A O 1
ATOM 670 N N . VAL A 1 84 ? -7.060 4.295 8.263 1.00 97.06 84 VAL A N 1
ATOM 671 C CA . VAL A 1 84 ? -7.291 3.675 6.946 1.00 97.06 84 VAL A CA 1
ATOM 672 C C . VAL A 1 84 ? -6.736 4.548 5.821 1.00 97.06 84 VAL A C 1
ATOM 674 O O . VAL A 1 84 ? -6.013 4.036 4.975 1.00 97.06 84 VAL A O 1
ATOM 677 N N . ARG A 1 85 ? -6.990 5.864 5.836 1.00 96.38 85 ARG A N 1
ATOM 678 C CA . ARG A 1 85 ? -6.432 6.793 4.833 1.00 96.38 85 ARG A CA 1
ATOM 679 C C . ARG A 1 85 ? -4.905 6.848 4.855 1.00 96.38 85 ARG A C 1
ATOM 681 O O . ARG A 1 85 ? -4.282 6.949 3.804 1.00 96.38 85 ARG A O 1
ATOM 688 N N . PHE A 1 86 ? -4.299 6.775 6.039 1.00 96.50 86 PHE A N 1
ATOM 689 C CA . PHE A 1 86 ? -2.846 6.679 6.160 1.00 96.50 86 PHE A CA 1
ATOM 690 C C . PHE A 1 86 ? -2.320 5.396 5.501 1.00 96.50 86 PHE A C 1
ATOM 692 O O . PHE A 1 86 ? -1.422 5.467 4.670 1.00 96.50 86 PHE A O 1
ATOM 699 N N . VAL A 1 87 ? -2.923 4.242 5.799 1.00 97.31 87 VAL A N 1
ATOM 700 C CA . VAL A 1 87 ? -2.553 2.952 5.191 1.00 97.31 87 VAL A CA 1
ATOM 701 C C . VAL A 1 87 ? -2.734 2.972 3.672 1.00 97.31 87 VAL A C 1
ATOM 703 O O . VAL A 1 87 ? -1.848 2.524 2.951 1.00 97.31 87 VAL A O 1
ATOM 706 N N . GLU A 1 88 ? -3.859 3.503 3.189 1.00 96.12 88 GLU A N 1
ATOM 707 C CA . GLU A 1 88 ? -4.164 3.654 1.763 1.00 96.12 88 GLU A CA 1
ATOM 708 C C . GLU A 1 88 ? -3.048 4.412 1.038 1.00 96.12 88 GLU A C 1
ATOM 710 O O . GLU A 1 88 ? -2.543 3.937 0.021 1.00 96.12 88 GLU A O 1
ATOM 715 N N . LYS A 1 89 ? -2.599 5.532 1.613 1.00 95.31 89 LYS A N 1
ATOM 716 C CA . LYS A 1 89 ? -1.531 6.361 1.051 1.00 95.31 89 LYS A CA 1
ATOM 717 C C . LYS A 1 89 ? -0.153 5.700 1.124 1.00 95.31 89 LYS A C 1
ATOM 719 O O . LYS A 1 89 ? 0.575 5.713 0.133 1.00 95.31 89 LYS A O 1
ATOM 724 N N . GLU A 1 90 ? 0.214 5.142 2.276 1.00 95.19 90 GLU A N 1
ATOM 725 C CA . GLU A 1 90 ? 1.541 4.540 2.483 1.00 95.19 90 GLU A CA 1
ATOM 726 C C . GLU A 1 90 ? 1.736 3.268 1.655 1.00 95.19 90 GLU A C 1
ATOM 728 O O . GLU A 1 90 ? 2.816 3.035 1.117 1.00 95.19 90 GLU A O 1
ATOM 733 N N . LEU A 1 91 ? 0.685 2.454 1.515 1.00 95.81 91 LEU A N 1
ATOM 734 C CA . LEU A 1 91 ? 0.721 1.210 0.743 1.00 95.81 91 LEU A CA 1
ATOM 735 C C . LEU A 1 91 ? 0.236 1.374 -0.701 1.00 95.81 91 LEU A C 1
ATOM 737 O O . LEU A 1 91 ? 0.178 0.380 -1.427 1.00 95.81 91 LEU A O 1
ATOM 741 N N . LYS A 1 92 ? -0.118 2.597 -1.117 1.00 95.81 92 LYS A N 1
ATOM 742 C CA . LYS A 1 92 ? -0.611 2.911 -2.468 1.00 95.81 92 LYS A CA 1
ATOM 743 C C . LYS A 1 92 ? -1.800 2.037 -2.877 1.00 95.81 92 LYS A C 1
ATOM 745 O O . LYS A 1 92 ? -1.890 1.584 -4.017 1.00 95.81 92 LYS A O 1
ATOM 750 N N . LEU A 1 93 ? -2.713 1.773 -1.944 1.00 96.88 93 LEU A N 1
ATOM 751 C CA . LEU A 1 93 ? -3.857 0.898 -2.195 1.00 96.88 93 LEU A CA 1
ATOM 752 C C . LEU A 1 93 ? -4.876 1.584 -3.100 1.00 96.88 93 LEU A C 1
ATOM 754 O O . LEU A 1 93 ? -5.162 2.769 -2.953 1.00 96.88 93 LEU A O 1
ATOM 758 N N . LEU A 1 94 ? -5.465 0.809 -4.002 1.00 96.88 94 LEU A N 1
ATOM 759 C CA . LEU A 1 94 ? -6.599 1.240 -4.798 1.00 96.88 94 LEU A CA 1
ATOM 760 C C . LEU A 1 94 ? -7.876 1.061 -3.976 1.00 96.88 94 LEU A C 1
ATOM 762 O O . LEU A 1 94 ? -8.208 -0.051 -3.552 1.00 96.88 94 LEU A O 1
ATOM 766 N N . LYS A 1 95 ? -8.609 2.152 -3.771 1.00 95.50 95 LYS A N 1
ATOM 767 C CA . LYS A 1 95 ? -9.917 2.129 -3.120 1.00 95.50 95 LYS A CA 1
ATOM 768 C C . LYS A 1 95 ? -10.994 1.683 -4.108 1.00 95.50 95 LYS A C 1
ATOM 770 O O . LYS A 1 95 ? -11.132 2.266 -5.177 1.00 95.50 95 LYS A O 1
ATOM 775 N N . LEU A 1 96 ? -11.775 0.679 -3.726 1.00 94.38 96 LEU A N 1
ATOM 776 C CA . LEU A 1 96 ? -12.925 0.162 -4.468 1.00 94.38 96 LEU A CA 1
ATOM 777 C C . LEU A 1 96 ? -14.194 0.273 -3.615 1.00 94.38 96 LEU A C 1
ATOM 779 O O . LEU A 1 96 ? -14.142 0.615 -2.429 1.00 94.38 96 LEU A O 1
ATOM 783 N N . ASP A 1 97 ? -15.346 -0.040 -4.208 1.00 90.56 97 ASP A N 1
ATOM 784 C CA . ASP A 1 97 ? -16.573 -0.178 -3.428 1.00 90.56 97 ASP A CA 1
ATOM 785 C C . ASP A 1 97 ? -16.422 -1.326 -2.415 1.00 90.56 97 ASP A C 1
ATOM 787 O O . ASP A 1 97 ? -16.066 -2.448 -2.772 1.00 90.56 97 ASP A O 1
ATOM 791 N N . GLY A 1 98 ? -16.631 -1.028 -1.134 1.00 90.06 98 GLY A N 1
ATOM 792 C CA . GLY A 1 98 ? -16.495 -1.995 -0.042 1.00 90.06 98 GLY A CA 1
ATOM 793 C C . GLY A 1 98 ? -15.080 -2.239 0.508 1.00 90.06 98 GLY A C 1
ATOM 794 O O . GLY A 1 98 ? -14.959 -3.006 1.460 1.00 90.06 98 GLY A O 1
ATOM 795 N N . GLY A 1 99 ? -14.018 -1.597 -0.002 1.00 95.12 99 GLY A N 1
ATOM 796 C CA . GLY A 1 99 ? -12.689 -1.709 0.623 1.00 95.12 99 GLY A CA 1
ATOM 797 C C . GLY A 1 99 ? -11.509 -1.328 -0.269 1.00 95.12 99 GLY A C 1
ATOM 798 O O . GLY A 1 99 ? -11.602 -0.433 -1.106 1.00 95.12 99 GLY A O 1
ATOM 799 N N . HIS A 1 100 ? -10.385 -2.021 -0.081 1.00 96.94 100 HIS A N 1
ATOM 800 C CA . HIS A 1 100 ? -9.106 -1.693 -0.711 1.00 96.94 100 HIS A CA 1
ATOM 801 C C . HIS A 1 100 ? -8.460 -2.906 -1.368 1.00 96.94 100 HIS A C 1
ATOM 803 O O . HIS A 1 100 ? -8.538 -4.022 -0.858 1.00 96.94 100 HIS A O 1
ATOM 809 N N . THR A 1 101 ? -7.768 -2.679 -2.477 1.00 96.69 101 THR A N 1
ATOM 810 C CA . THR A 1 101 ? -6.955 -3.698 -3.139 1.00 96.69 101 THR A CA 1
ATOM 811 C C . THR A 1 101 ? -5.542 -3.187 -3.377 1.00 96.69 101 THR A C 1
ATOM 813 O O . THR A 1 101 ? -5.316 -1.987 -3.546 1.00 96.69 101 THR A O 1
ATOM 816 N N . ARG A 1 102 ? -4.569 -4.096 -3.367 1.00 96.25 102 ARG A N 1
ATOM 817 C CA . ARG A 1 102 ? -3.184 -3.776 -3.708 1.00 96.25 102 ARG A CA 1
ATOM 818 C C . ARG A 1 102 ? -2.984 -4.055 -5.188 1.00 96.25 102 ARG A C 1
ATOM 820 O O . ARG A 1 102 ? -3.348 -5.129 -5.649 1.00 96.25 102 ARG A O 1
ATOM 827 N N . ILE A 1 103 ? -2.385 -3.130 -5.925 1.00 97.19 103 ILE A N 1
ATOM 828 C CA . ILE A 1 103 ? -2.017 -3.365 -7.324 1.00 97.19 103 ILE A CA 1
ATOM 829 C C . ILE A 1 103 ? -0.621 -3.990 -7.384 1.00 97.19 103 ILE A C 1
ATOM 831 O O . ILE A 1 103 ? 0.248 -3.649 -6.582 1.00 97.19 103 ILE A O 1
ATOM 835 N N . SER A 1 104 ? -0.425 -4.954 -8.285 1.00 96.19 104 SER A N 1
ATOM 836 C CA . SER A 1 104 ? 0.886 -5.576 -8.510 1.00 96.19 104 SER A CA 1
ATOM 837 C C . SER A 1 104 ? 1.928 -4.539 -8.941 1.00 96.19 104 SER A C 1
ATOM 839 O O . SER A 1 104 ? 1.598 -3.583 -9.647 1.00 96.19 104 SER A O 1
ATOM 841 N N . TYR A 1 105 ? 3.196 -4.722 -8.561 1.00 96.06 105 TYR A N 1
ATOM 842 C CA . TYR A 1 105 ? 4.220 -3.739 -8.931 1.00 96.06 105 TYR A CA 1
ATOM 843 C C . TYR A 1 105 ? 4.481 -3.697 -10.432 1.00 96.06 105 TYR A C 1
ATOM 845 O O . TYR A 1 105 ? 4.875 -2.652 -10.938 1.00 96.06 105 TYR A O 1
ATOM 853 N N . LYS A 1 106 ? 4.218 -4.797 -11.144 1.00 95.56 106 LYS A N 1
ATOM 854 C CA . LYS A 1 106 ? 4.247 -4.828 -12.606 1.00 95.56 106 LYS A CA 1
ATOM 855 C C . LYS A 1 106 ? 3.275 -3.810 -13.203 1.00 95.56 106 LYS A C 1
ATOM 857 O O . LYS A 1 106 ? 3.694 -2.948 -13.964 1.00 95.56 106 LYS A O 1
ATOM 862 N N . ASP A 1 107 ? 2.007 -3.873 -12.807 1.00 96.00 107 ASP A N 1
ATOM 863 C CA . ASP A 1 107 ? 1.000 -2.954 -13.337 1.00 96.00 107 ASP A CA 1
ATOM 864 C C . ASP A 1 107 ? 1.258 -1.511 -12.875 1.00 96.00 107 ASP A C 1
ATOM 866 O O . ASP A 1 107 ? 1.012 -0.574 -13.629 1.00 96.00 107 ASP A O 1
ATOM 870 N N . ILE A 1 108 ? 1.803 -1.310 -11.665 1.00 96.44 108 ILE A N 1
ATOM 871 C CA . ILE A 1 108 ? 2.256 0.022 -11.230 1.00 96.44 108 ILE A CA 1
ATOM 872 C C . ILE A 1 108 ? 3.375 0.531 -12.147 1.00 96.44 108 ILE A C 1
ATOM 874 O O . ILE A 1 108 ? 3.317 1.676 -12.588 1.00 96.44 108 ILE A O 1
ATOM 878 N N . ALA A 1 109 ? 4.375 -0.297 -12.462 1.00 95.25 109 ALA A N 1
ATOM 879 C CA . ALA A 1 109 ? 5.469 0.086 -13.351 1.00 95.25 109 ALA A CA 1
ATOM 880 C C . ALA A 1 109 ? 4.951 0.479 -14.744 1.00 95.25 109 ALA A C 1
ATOM 882 O O . ALA A 1 109 ? 5.354 1.519 -15.265 1.00 95.25 109 ALA A O 1
ATOM 883 N N . ASP A 1 110 ? 4.008 -0.287 -15.299 1.00 93.62 110 ASP A N 1
ATOM 884 C CA . ASP A 1 110 ? 3.373 0.011 -16.588 1.00 93.62 110 ASP A CA 1
ATOM 885 C C . ASP A 1 110 ? 2.596 1.341 -16.546 1.00 93.62 110 ASP A C 1
ATOM 887 O O . ASP A 1 110 ? 2.684 2.153 -17.472 1.00 93.62 110 ASP A O 1
ATOM 891 N N . VAL A 1 111 ? 1.869 1.610 -15.456 1.00 94.06 111 VAL A N 1
ATOM 892 C CA . VAL A 1 111 ? 1.140 2.873 -15.248 1.00 94.06 111 VAL A CA 1
ATOM 893 C C . VAL A 1 111 ? 2.097 4.061 -15.156 1.00 94.06 111 VAL A C 1
ATOM 895 O O . VAL A 1 111 ? 1.904 5.045 -15.868 1.00 94.06 111 VAL A O 1
ATOM 898 N N . VAL A 1 112 ? 3.136 3.980 -14.323 1.00 93.81 112 VAL A N 1
ATOM 899 C CA . VAL A 1 112 ? 4.100 5.075 -14.110 1.00 93.81 112 VAL A CA 1
ATOM 900 C C . VAL A 1 112 ? 4.927 5.328 -15.376 1.00 93.81 112 VAL A C 1
ATOM 902 O O . VAL A 1 112 ? 5.145 6.483 -15.746 1.00 93.81 112 VAL A O 1
ATOM 905 N N . CYS A 1 113 ? 5.319 4.272 -16.097 1.00 91.69 113 CYS A N 1
ATOM 906 C CA . CYS A 1 113 ? 5.976 4.384 -17.402 1.00 91.69 113 CYS A CA 1
ATOM 907 C C . CYS A 1 113 ? 5.070 5.085 -18.420 1.00 91.69 113 CYS A C 1
ATOM 909 O O . CYS A 1 113 ? 5.500 6.011 -19.114 1.00 91.69 113 CYS A O 1
ATOM 911 N N . TYR A 1 114 ? 3.798 4.681 -18.487 1.00 90.06 114 TYR A N 1
ATOM 912 C CA . TYR A 1 114 ? 2.828 5.326 -19.361 1.00 90.06 114 TYR A CA 1
ATOM 913 C C . TYR A 1 114 ? 2.663 6.805 -18.999 1.00 90.06 114 TYR A C 1
ATOM 915 O O . TYR A 1 114 ? 2.776 7.655 -19.880 1.00 90.06 114 TYR A O 1
ATOM 923 N N . MET A 1 115 ? 2.492 7.126 -17.712 1.00 89.56 115 MET A N 1
ATOM 924 C CA . MET A 1 115 ? 2.409 8.509 -17.235 1.00 89.56 115 MET A CA 1
ATOM 925 C C . MET A 1 115 ? 3.620 9.329 -17.692 1.00 89.56 115 MET A C 1
ATOM 927 O O . MET A 1 115 ? 3.450 10.406 -18.257 1.00 89.56 115 MET A O 1
ATOM 931 N N . SER A 1 116 ? 4.834 8.798 -17.543 1.00 88.88 116 SER A N 1
ATOM 932 C CA . SER A 1 116 ? 6.049 9.483 -17.991 1.00 88.88 116 SER A CA 1
ATOM 933 C C . SER A 1 116 ? 6.058 9.775 -19.492 1.00 88.88 116 SER A C 1
ATOM 935 O O . SER A 1 116 ? 6.485 10.849 -19.911 1.00 88.88 116 SER A O 1
ATOM 937 N N . SER A 1 117 ? 5.529 8.858 -20.309 1.00 85.12 117 SER A N 1
ATOM 938 C CA . SER A 1 117 ? 5.494 9.006 -21.770 1.00 85.12 117 SER A CA 1
ATOM 939 C C . SER A 1 117 ? 4.536 10.092 -22.272 1.00 85.12 117 SER A C 1
ATOM 941 O O . SER A 1 117 ? 4.711 10.600 -23.379 1.00 85.12 117 SER A O 1
ATOM 943 N N . ILE A 1 118 ? 3.536 10.466 -21.466 1.00 83.50 118 ILE A N 1
ATOM 944 C CA . ILE A 1 118 ? 2.508 11.445 -21.844 1.00 83.50 118 ILE A CA 1
ATOM 945 C C . ILE A 1 118 ? 2.504 12.707 -20.969 1.00 83.50 118 ILE A C 1
ATOM 947 O O . ILE A 1 118 ? 1.699 13.598 -21.234 1.00 83.50 118 ILE A O 1
ATOM 951 N N . LYS A 1 119 ? 3.383 12.822 -19.960 1.00 76.88 119 LYS A N 1
ATOM 952 C CA . LYS A 1 119 ? 3.406 13.953 -19.003 1.00 76.88 119 LYS A CA 1
ATOM 953 C C . LYS A 1 119 ? 3.620 15.324 -19.649 1.00 76.88 119 LYS A C 1
ATOM 955 O O . LYS A 1 119 ? 3.114 16.315 -19.143 1.00 76.88 119 LYS A O 1
ATOM 960 N N . GLU A 1 120 ? 4.323 15.363 -20.781 1.00 75.81 120 GLU A N 1
ATOM 961 C CA . GLU A 1 120 ? 4.595 16.586 -21.555 1.00 75.81 120 GLU A CA 1
ATOM 962 C C . GLU A 1 120 ? 3.440 16.967 -22.503 1.00 75.81 120 GLU A C 1
ATOM 964 O O . GLU A 1 120 ? 3.517 17.964 -23.217 1.00 75.81 120 GLU A O 1
ATOM 969 N N . CYS A 1 121 ? 2.371 16.164 -22.567 1.00 76.38 121 CYS A N 1
ATOM 970 C CA . CYS A 1 121 ? 1.183 16.505 -23.342 1.00 76.38 121 CYS A CA 1
ATOM 971 C C . CYS A 1 121 ? 0.271 17.425 -22.524 1.00 76.38 121 CYS A C 1
ATOM 973 O O . CYS A 1 121 ? -0.115 17.076 -21.411 1.00 76.38 121 CYS A O 1
ATOM 975 N N . ASP A 1 122 ? -0.192 18.520 -23.126 1.00 68.06 122 ASP A N 1
ATOM 976 C CA . ASP A 1 122 ? -1.111 19.475 -22.483 1.00 68.06 122 ASP A CA 1
ATOM 977 C C . ASP A 1 122 ? -2.425 18.827 -21.979 1.00 68.06 122 ASP A C 1
ATOM 979 O O . ASP A 1 122 ? -3.055 19.322 -21.047 1.00 68.06 122 ASP A O 1
ATOM 983 N N . ASP A 1 123 ? -2.808 17.672 -22.541 1.00 68.62 123 ASP A N 1
ATOM 984 C CA . ASP A 1 123 ? -3.980 16.873 -22.148 1.00 68.62 123 ASP A CA 1
ATOM 985 C C . ASP A 1 123 ? -3.636 15.667 -21.242 1.00 68.62 123 ASP A C 1
ATOM 987 O O . ASP A 1 123 ? -4.380 14.682 -21.221 1.00 68.62 123 ASP A O 1
ATOM 991 N N . PHE A 1 124 ? -2.506 15.678 -20.528 1.00 65.50 124 PHE A N 1
ATOM 992 C CA . PHE A 1 124 ? -1.986 14.541 -19.744 1.00 65.50 124 PHE A CA 1
ATOM 993 C C . PHE A 1 124 ? -3.055 13.817 -18.902 1.00 65.50 124 PHE A C 1
ATOM 995 O O . PHE A 1 124 ? -3.202 12.596 -18.979 1.00 65.50 124 PHE A O 1
ATOM 1002 N N . HIS A 1 125 ? -3.875 14.574 -18.167 1.00 61.84 125 HIS A N 1
ATOM 1003 C CA . HIS A 1 125 ? -4.937 14.027 -17.314 1.00 61.84 125 HIS A CA 1
ATOM 1004 C C . HIS A 1 125 ? -6.078 13.342 -18.090 1.00 61.84 125 HIS A C 1
ATOM 1006 O O . HIS A 1 125 ? -6.783 12.498 -17.538 1.00 61.84 125 HIS A O 1
ATOM 1012 N N . LEU A 1 126 ? -6.265 13.683 -19.369 1.00 61.69 126 LEU A N 1
ATOM 1013 C CA . LEU A 1 126 ? -7.295 13.115 -20.245 1.00 61.69 126 LEU A CA 1
ATOM 1014 C C . LEU A 1 126 ? -6.784 11.900 -21.036 1.00 61.69 126 LEU A C 1
ATOM 1016 O O . LEU A 1 126 ? -7.590 11.068 -21.456 1.00 61.69 126 LEU A O 1
ATOM 1020 N N . ARG A 1 127 ? -5.462 11.774 -21.221 1.00 64.94 127 ARG A N 1
ATOM 1021 C CA . ARG A 1 127 ? -4.845 10.795 -22.129 1.00 64.94 127 ARG A CA 1
ATOM 1022 C C . ARG A 1 127 ? -4.471 9.453 -21.519 1.00 64.94 127 ARG A C 1
ATOM 1024 O O . ARG A 1 127 ? -4.083 8.584 -22.274 1.00 64.94 127 ARG A O 1
ATOM 1031 N N . MET A 1 128 ? -4.676 9.203 -20.224 1.00 74.38 128 MET A N 1
ATOM 1032 C CA . MET A 1 128 ? -4.629 7.832 -19.672 1.00 74.38 128 MET A CA 1
ATOM 1033 C C . MET A 1 128 ? -5.829 6.976 -20.122 1.00 74.38 128 MET A C 1
ATOM 1035 O O . MET A 1 128 ? -6.427 6.265 -19.324 1.00 74.38 128 MET A O 1
ATOM 1039 N N . ASP A 1 129 ? -6.250 7.093 -21.379 1.00 73.25 129 ASP A N 1
ATOM 1040 C CA . ASP A 1 129 ? -7.475 6.539 -21.961 1.00 73.25 129 ASP A CA 1
ATOM 1041 C C . ASP A 1 129 ? -7.540 5.008 -21.936 1.00 73.25 129 ASP A C 1
ATOM 1043 O O . ASP A 1 129 ? -8.633 4.460 -21.793 1.00 73.25 129 ASP A O 1
ATOM 1047 N N . ILE A 1 130 ? -6.388 4.338 -21.961 1.00 83.81 130 ILE A N 1
ATOM 1048 C CA . ILE A 1 130 ? -6.281 2.878 -21.857 1.00 83.81 130 ILE A CA 1
ATOM 1049 C C . ILE A 1 130 ? -6.699 2.321 -20.489 1.00 83.81 130 ILE A C 1
ATOM 1051 O O . ILE A 1 130 ? -7.033 1.139 -20.393 1.00 83.81 130 ILE A O 1
ATOM 1055 N N . TYR A 1 131 ? -6.689 3.142 -19.434 1.00 89.12 131 TYR A N 1
ATOM 1056 C CA . TYR A 1 131 ? -7.000 2.698 -18.077 1.00 89.12 131 TYR A CA 1
ATOM 1057 C C . TYR A 1 131 ? -8.437 3.053 -17.665 1.00 89.12 131 TYR A C 1
ATOM 1059 O O . TYR A 1 131 ? -8.967 4.094 -18.055 1.00 89.12 131 TYR A O 1
ATOM 1067 N N . PRO A 1 132 ? -9.094 2.233 -16.826 1.00 88.62 132 PRO A N 1
ATOM 1068 C CA . PRO A 1 132 ? -10.363 2.610 -16.210 1.00 88.62 132 PRO A CA 1
ATOM 1069 C C . PRO A 1 132 ? -10.230 3.896 -15.383 1.00 88.62 132 PRO A C 1
ATOM 1071 O O . PRO A 1 132 ? -9.204 4.114 -14.743 1.00 88.62 132 PRO A O 1
ATOM 1074 N N . GLN A 1 133 ? -11.286 4.717 -15.328 1.00 88.88 133 GLN A N 1
ATOM 1075 C CA . GLN A 1 133 ? -11.280 6.013 -14.627 1.00 88.88 133 GLN A CA 1
ATOM 1076 C C . GLN A 1 133 ? -10.757 5.925 -13.183 1.00 88.88 133 GLN A C 1
ATOM 1078 O O . GLN A 1 133 ? -9.936 6.739 -12.778 1.00 88.88 133 GLN A O 1
ATOM 1083 N N . ILE A 1 134 ? -11.165 4.890 -12.444 1.00 91.69 134 ILE A N 1
ATOM 1084 C CA . ILE A 1 134 ? -10.733 4.657 -11.060 1.00 91.69 134 ILE A CA 1
ATOM 1085 C C . ILE A 1 134 ? -9.217 4.437 -10.930 1.00 91.69 134 ILE A C 1
ATOM 1087 O O . ILE A 1 134 ? -8.610 4.871 -9.958 1.00 91.69 134 ILE A O 1
ATOM 1091 N N . ILE A 1 135 ? -8.591 3.811 -11.933 1.00 93.19 135 ILE A N 1
ATOM 1092 C CA . ILE A 1 135 ? -7.138 3.619 -11.991 1.00 93.19 135 ILE A CA 1
ATOM 1093 C C . ILE A 1 135 ? -6.449 4.941 -12.322 1.00 93.19 135 ILE A C 1
ATOM 1095 O O . ILE A 1 135 ? -5.417 5.241 -11.732 1.00 93.19 135 ILE A O 1
ATOM 1099 N N . LYS A 1 136 ? -7.022 5.754 -13.219 1.00 90.81 136 LYS A N 1
ATOM 1100 C CA . LYS A 1 136 ? -6.467 7.075 -13.557 1.00 90.81 136 LYS A CA 1
ATOM 1101 C C . LYS A 1 136 ? -6.426 7.989 -12.340 1.00 90.81 136 LYS A C 1
ATOM 1103 O O . LYS A 1 136 ? -5.389 8.572 -12.056 1.00 90.81 136 LYS A O 1
ATOM 1108 N N . GLU A 1 137 ? -7.545 8.100 -11.626 1.00 91.50 137 GLU A N 1
ATOM 1109 C CA . GLU A 1 137 ? -7.660 8.950 -10.436 1.00 91.50 137 GLU A CA 1
ATOM 1110 C C . GLU A 1 137 ? -6.664 8.521 -9.361 1.00 91.50 137 GLU A C 1
ATOM 1112 O O . GLU A 1 137 ? -5.890 9.341 -8.871 1.00 91.50 137 GLU A O 1
ATOM 1117 N N . TRP A 1 138 ? -6.612 7.218 -9.077 1.00 94.62 138 TRP A N 1
ATOM 1118 C CA . TRP A 1 138 ? -5.640 6.657 -8.147 1.00 94.62 138 TRP A CA 1
ATOM 1119 C C . TRP A 1 138 ? -4.195 6.920 -8.580 1.00 94.62 138 TRP A C 1
ATOM 1121 O O . TRP A 1 138 ? -3.379 7.314 -7.747 1.00 94.62 138 TRP A O 1
ATOM 1131 N N . ALA A 1 139 ? -3.870 6.741 -9.863 1.00 93.62 139 ALA A N 1
ATOM 1132 C CA . ALA A 1 139 ? -2.518 6.938 -10.368 1.00 93.62 139 ALA A CA 1
ATOM 1133 C C . ALA A 1 139 ? -2.076 8.406 -10.274 1.00 93.62 139 ALA A C 1
ATOM 1135 O O . ALA A 1 139 ? -0.988 8.689 -9.776 1.00 93.62 139 ALA A O 1
ATOM 1136 N N . LEU A 1 140 ? -2.943 9.339 -10.679 1.00 90.56 140 LEU A N 1
ATOM 1137 C CA . LEU A 1 140 ? -2.688 10.782 -10.620 1.00 90.56 140 LEU A CA 1
ATOM 1138 C C . LEU A 1 140 ? -2.551 11.308 -9.184 1.00 90.56 140 LEU A C 1
ATOM 1140 O O . LEU A 1 140 ? -1.837 12.281 -8.958 1.00 90.56 140 LEU A O 1
ATOM 1144 N N . GLU A 1 141 ? -3.216 10.684 -8.212 1.00 91.69 141 GLU A N 1
ATOM 1145 C CA . GLU A 1 141 ? -3.065 11.038 -6.796 1.00 91.69 141 GLU A CA 1
ATOM 1146 C C . GLU A 1 141 ? -1.748 10.515 -6.197 1.00 91.69 141 GLU A C 1
ATOM 1148 O O . GLU A 1 141 ? -1.212 11.093 -5.246 1.00 91.69 141 GLU A O 1
ATOM 1153 N N . ASN A 1 142 ? -1.217 9.412 -6.732 1.00 93.38 142 ASN A N 1
ATOM 1154 C CA . ASN A 1 142 ? -0.172 8.642 -6.065 1.00 93.38 142 ASN A CA 1
ATOM 1155 C C . ASN A 1 142 ? 1.219 8.723 -6.683 1.00 93.38 142 ASN A C 1
ATOM 1157 O O . ASN A 1 142 ? 2.172 8.449 -5.941 1.00 93.38 142 ASN A O 1
ATOM 1161 N N . PHE A 1 143 ? 1.327 9.068 -7.965 1.00 93.12 143 PHE A N 1
ATOM 1162 C CA . PHE A 1 143 ? 2.560 8.960 -8.744 1.00 93.12 143 PHE A CA 1
ATOM 1163 C C . PHE A 1 143 ? 2.852 10.246 -9.525 1.00 93.12 143 PHE A C 1
ATOM 1165 O O . PHE A 1 143 ? 1.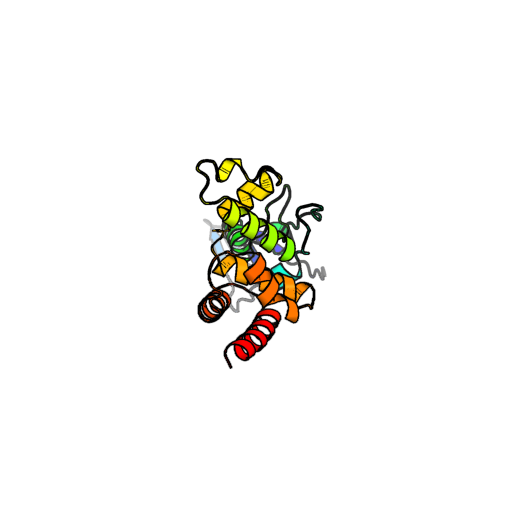943 10.939 -9.984 1.00 93.12 143 PHE A O 1
ATOM 1172 N N . SER A 1 144 ? 4.136 10.547 -9.688 1.00 88.44 144 SER A N 1
ATOM 1173 C CA . SER A 1 144 ? 4.659 11.659 -10.491 1.00 88.44 144 SER A CA 1
ATOM 1174 C C . SER A 1 144 ? 5.097 11.220 -11.885 1.00 88.44 144 SER A C 1
ATOM 1176 O O . SER A 1 144 ? 5.096 12.042 -12.801 1.00 88.44 144 SER A O 1
ATOM 1178 N N . GLY A 1 145 ? 5.474 9.950 -12.072 1.00 88.12 145 GLY A N 1
ATOM 1179 C CA . GLY A 1 145 ? 5.995 9.477 -13.359 1.00 88.12 145 GLY A CA 1
ATOM 1180 C C . GLY A 1 145 ? 7.428 9.935 -13.651 1.00 88.12 145 GLY A C 1
ATOM 1181 O O . GLY A 1 145 ? 7.828 10.003 -14.816 1.00 88.12 145 GLY A O 1
ATOM 1182 N N . ASP A 1 146 ? 8.207 10.297 -12.629 1.00 90.38 146 ASP A N 1
ATOM 1183 C CA . ASP A 1 146 ? 9.629 10.610 -12.797 1.00 90.38 146 ASP A CA 1
ATOM 1184 C C . ASP A 1 146 ? 10.482 9.341 -12.972 1.00 90.38 146 ASP A C 1
ATOM 1186 O O . ASP A 1 146 ? 10.075 8.236 -12.610 1.00 90.38 146 ASP A O 1
ATOM 1190 N N . SER A 1 147 ? 11.680 9.490 -13.544 1.00 91.25 147 SER A N 1
ATOM 1191 C CA . SER A 1 147 ? 12.541 8.350 -13.879 1.00 91.25 147 SER A CA 1
ATOM 1192 C C . SER A 1 147 ? 12.950 7.516 -12.660 1.00 91.25 147 SER A C 1
ATOM 1194 O O . SER A 1 147 ? 13.064 6.293 -12.768 1.00 91.25 147 SER A O 1
ATOM 1196 N N . ILE A 1 148 ? 13.125 8.133 -11.486 1.00 94.69 148 ILE A N 1
ATOM 1197 C CA . ILE A 1 148 ? 13.478 7.410 -10.255 1.00 94.69 148 ILE A CA 1
ATOM 1198 C C . ILE A 1 148 ? 12.285 6.589 -9.759 1.00 94.69 148 ILE A C 1
ATOM 1200 O O . ILE A 1 148 ? 12.461 5.448 -9.323 1.00 94.69 148 ILE A O 1
ATOM 1204 N N . GLU A 1 149 ? 11.069 7.126 -9.858 1.00 93.56 149 GLU A N 1
ATOM 1205 C CA . GLU A 1 149 ? 9.837 6.399 -9.552 1.00 93.56 149 GLU A CA 1
ATOM 1206 C C . GLU A 1 149 ? 9.608 5.212 -10.503 1.00 93.56 149 GLU A C 1
ATOM 1208 O O . GLU A 1 149 ? 9.277 4.118 -10.038 1.00 93.56 149 GLU A O 1
ATOM 1213 N N . ILE A 1 150 ? 9.882 5.372 -11.804 1.00 94.75 150 ILE A N 1
ATOM 1214 C CA . ILE A 1 150 ? 9.884 4.256 -12.769 1.00 94.75 150 ILE A CA 1
ATOM 1215 C C . ILE A 1 150 ? 10.892 3.188 -12.333 1.00 94.75 150 ILE A C 1
ATOM 1217 O O . ILE A 1 150 ? 10.545 2.011 -12.230 1.00 94.75 150 ILE A O 1
ATOM 1221 N N . GLY A 1 151 ? 12.126 3.593 -12.013 1.00 95.69 151 GLY A N 1
ATOM 1222 C CA . GLY A 1 151 ? 13.175 2.684 -11.549 1.00 95.69 151 GLY A CA 1
ATOM 1223 C C . GLY A 1 151 ? 12.766 1.894 -10.308 1.00 95.69 151 GLY A C 1
ATOM 1224 O O . GLY A 1 151 ? 12.961 0.677 -10.255 1.00 95.69 151 GLY A O 1
ATOM 1225 N N . LEU A 1 152 ? 12.135 2.555 -9.337 1.00 96.50 152 LEU A N 1
ATOM 1226 C CA . LEU A 1 152 ? 11.612 1.918 -8.130 1.00 96.50 152 LEU A CA 1
ATOM 1227 C C . LEU A 1 152 ? 10.607 0.812 -8.462 1.00 96.50 152 LEU A C 1
ATOM 1229 O O . LEU A 1 152 ? 10.768 -0.315 -7.989 1.00 96.50 152 LEU A O 1
ATOM 1233 N N . TYR A 1 153 ? 9.587 1.101 -9.269 1.00 96.44 153 TYR A N 1
ATOM 1234 C CA . TYR A 1 153 ? 8.543 0.113 -9.548 1.00 96.44 153 TYR A CA 1
ATOM 1235 C C . TYR A 1 153 ? 8.999 -0.979 -10.519 1.00 96.44 153 TYR A C 1
ATOM 1237 O O . TYR A 1 153 ? 8.627 -2.135 -10.320 1.00 96.44 153 TYR A O 1
ATOM 1245 N N . CYS A 1 154 ? 9.893 -0.686 -11.470 1.00 96.25 154 CYS A N 1
ATOM 1246 C CA . CYS A 1 154 ? 10.564 -1.722 -12.260 1.00 96.25 154 CYS A CA 1
ATOM 1247 C C . CYS A 1 154 ? 11.356 -2.690 -11.367 1.00 96.25 154 CYS A C 1
ATOM 1249 O O . CYS A 1 154 ? 11.281 -3.903 -11.556 1.00 96.25 154 CYS A O 1
ATOM 1251 N N . LEU A 1 155 ? 12.096 -2.176 -10.378 1.00 96.75 155 LEU A N 1
ATOM 1252 C CA . LEU A 1 155 ? 12.864 -3.001 -9.443 1.00 96.75 155 LEU A CA 1
ATOM 1253 C C . LEU A 1 155 ? 11.958 -3.876 -8.576 1.00 96.75 155 LEU A C 1
ATOM 1255 O O . LEU A 1 155 ? 12.219 -5.066 -8.401 1.00 96.75 155 LEU A O 1
ATOM 1259 N N . LEU A 1 156 ? 10.883 -3.291 -8.050 1.00 96.50 156 LEU A N 1
ATOM 1260 C CA . LEU A 1 156 ? 9.911 -4.000 -7.225 1.00 96.50 156 LEU A CA 1
ATOM 1261 C C . LEU A 1 156 ? 9.162 -5.082 -8.018 1.00 96.50 156 LEU A C 1
ATOM 1263 O O . LEU A 1 156 ? 8.933 -6.162 -7.469 1.00 96.50 156 LEU A O 1
ATOM 1267 N N . ALA A 1 157 ? 8.838 -4.821 -9.289 1.00 96.38 157 ALA A N 1
ATOM 1268 C CA . ALA A 1 157 ? 8.249 -5.796 -10.205 1.00 96.38 157 ALA A CA 1
ATOM 1269 C C . ALA A 1 157 ? 9.215 -6.955 -10.495 1.00 96.38 157 ALA A C 1
ATOM 1271 O O . ALA A 1 157 ? 8.824 -8.117 -10.407 1.00 96.38 157 ALA A O 1
ATOM 1272 N N . CYS A 1 158 ? 10.492 -6.660 -10.759 1.00 96.12 158 CYS A N 1
ATOM 1273 C CA . CYS A 1 158 ? 11.517 -7.689 -10.934 1.00 96.12 158 CYS A CA 1
ATOM 1274 C C . CYS A 1 158 ? 11.704 -8.558 -9.677 1.00 96.12 158 CYS A C 1
ATOM 1276 O O . CYS A 1 158 ? 11.883 -9.767 -9.809 1.00 96.12 158 CYS A O 1
ATOM 1278 N N . ASP A 1 159 ? 11.635 -7.984 -8.467 1.00 95.31 159 ASP A N 1
ATOM 1279 C CA . ASP A 1 159 ? 11.690 -8.770 -7.220 1.00 95.31 159 ASP A CA 1
ATOM 1280 C C . ASP A 1 159 ? 10.445 -9.657 -7.052 1.00 95.31 159 ASP A C 1
ATOM 1282 O O . ASP A 1 159 ? 10.582 -10.800 -6.626 1.00 95.31 159 ASP A O 1
ATOM 1286 N N . GLU A 1 160 ? 9.243 -9.177 -7.406 1.00 92.94 160 GLU A N 1
ATOM 1287 C CA . GLU A 1 160 ? 8.022 -10.007 -7.380 1.00 92.94 160 GLU A CA 1
ATOM 1288 C C . GLU A 1 160 ? 8.074 -11.176 -8.371 1.00 92.94 160 GLU A C 1
ATOM 1290 O O . GLU A 1 160 ? 7.621 -12.272 -8.046 1.00 92.94 160 GLU A O 1
ATOM 1295 N N . GLU A 1 161 ? 8.644 -10.962 -9.556 1.00 92.62 161 GLU A N 1
ATOM 1296 C CA . GLU A 1 161 ? 8.783 -11.988 -10.597 1.00 92.62 161 GLU A CA 1
ATOM 1297 C C . GLU A 1 161 ? 9.992 -12.916 -10.380 1.00 92.62 161 GLU A C 1
ATOM 1299 O O . GLU A 1 161 ? 10.130 -13.922 -11.077 1.00 92.62 161 GLU A O 1
ATOM 1304 N N . GLY A 1 162 ? 10.875 -12.600 -9.427 1.00 93.06 162 GLY A N 1
ATOM 1305 C CA . GLY A 1 162 ? 12.124 -13.334 -9.205 1.00 93.06 162 GLY A CA 1
ATOM 1306 C C . GLY A 1 162 ? 13.181 -13.120 -10.298 1.00 93.06 162 GLY A C 1
ATOM 1307 O O . GLY A 1 162 ? 14.101 -13.926 -10.422 1.00 93.06 162 GLY A O 1
ATOM 1308 N N . ASP A 1 163 ? 13.078 -12.036 -11.072 1.00 94.25 163 ASP A N 1
ATOM 1309 C CA . ASP A 1 163 ? 13.934 -11.707 -12.220 1.00 94.25 163 ASP A CA 1
ATOM 1310 C C . ASP A 1 163 ? 14.687 -10.379 -12.018 1.00 94.25 163 ASP A C 1
ATOM 1312 O O . ASP A 1 163 ? 14.620 -9.432 -12.806 1.00 94.25 163 ASP A O 1
ATOM 1316 N N . MET A 1 164 ? 15.454 -10.299 -10.928 1.00 93.69 164 MET A N 1
ATOM 1317 C CA . MET A 1 164 ? 16.274 -9.120 -10.611 1.00 93.69 164 MET A CA 1
ATOM 1318 C C . MET A 1 164 ? 17.341 -8.820 -11.677 1.00 93.69 164 MET A C 1
ATOM 1320 O O . MET A 1 164 ? 17.805 -7.687 -11.782 1.00 93.69 164 MET A O 1
ATOM 1324 N N . ALA A 1 165 ? 17.738 -9.803 -12.491 1.00 92.38 165 ALA A N 1
ATOM 1325 C CA . ALA A 1 165 ? 18.728 -9.612 -13.552 1.00 92.38 165 ALA A CA 1
ATOM 1326 C C . ALA A 1 165 ? 18.220 -8.680 -14.667 1.00 92.38 165 ALA A C 1
ATOM 1328 O O . ALA A 1 165 ? 19.007 -7.925 -15.242 1.00 92.38 165 ALA A O 1
ATOM 1329 N N . SER A 1 166 ? 16.912 -8.678 -14.933 1.00 93.88 166 SER A N 1
ATOM 1330 C CA . SER A 1 166 ? 16.301 -7.844 -15.973 1.00 93.88 166 SER A CA 1
ATOM 1331 C C . SER A 1 166 ? 16.083 -6.384 -15.571 1.00 93.88 166 SER A C 1
ATOM 1333 O O . SER A 1 166 ? 15.755 -5.570 -16.434 1.00 93.88 166 SER A O 1
ATOM 1335 N N . PHE A 1 167 ? 16.275 -6.021 -14.297 1.00 95.00 167 PHE A N 1
ATOM 1336 C CA . PHE A 1 167 ? 15.952 -4.691 -13.768 1.00 95.00 167 PHE A CA 1
ATOM 1337 C C . PHE A 1 167 ? 16.557 -3.534 -14.580 1.00 95.00 167 PHE A C 1
ATOM 1339 O O . PHE A 1 167 ? 15.813 -2.693 -15.080 1.00 95.00 167 PHE A O 1
ATOM 1346 N N . LEU A 1 168 ? 17.886 -3.494 -14.747 1.00 92.69 168 LEU A N 1
ATOM 1347 C CA . LEU A 1 168 ? 18.552 -2.368 -15.420 1.00 92.69 168 LEU A CA 1
ATOM 1348 C C . LEU A 1 168 ? 18.107 -2.215 -16.873 1.00 92.69 168 LEU A C 1
ATOM 1350 O O . LEU A 1 168 ? 17.988 -1.097 -17.366 1.00 92.69 168 LEU A O 1
ATOM 1354 N N . LYS A 1 169 ? 17.858 -3.338 -17.553 1.00 93.31 169 LYS A N 1
ATOM 1355 C CA . LYS A 1 169 ? 17.339 -3.324 -18.917 1.00 93.31 169 LYS A CA 1
ATOM 1356 C C . LYS A 1 169 ? 15.931 -2.728 -18.940 1.00 93.31 169 LYS A C 1
ATOM 1358 O O . LYS A 1 169 ? 15.704 -1.778 -19.675 1.00 93.31 169 LYS A O 1
ATOM 1363 N N . ARG A 1 170 ? 15.022 -3.224 -18.092 1.00 92.81 170 ARG A N 1
ATOM 1364 C CA . ARG A 1 170 ? 13.639 -2.725 -18.023 1.00 92.81 170 ARG A CA 1
ATOM 1365 C C . ARG A 1 170 ? 13.581 -1.237 -17.693 1.00 92.81 170 ARG A C 1
ATOM 1367 O O . ARG A 1 170 ? 12.820 -0.521 -18.328 1.00 92.81 170 ARG A O 1
ATOM 1374 N N . TRP A 1 171 ? 14.401 -0.765 -16.755 1.00 93.75 171 TRP A N 1
ATOM 1375 C CA . TRP A 1 171 ? 14.426 0.655 -16.404 1.00 93.75 171 TRP A CA 1
ATOM 1376 C C . TRP A 1 171 ? 14.886 1.530 -17.579 1.00 93.75 171 TRP A C 1
ATOM 1378 O O . TRP A 1 171 ? 14.216 2.506 -17.902 1.00 93.75 171 TRP A O 1
ATOM 1388 N N . ARG A 1 172 ? 15.964 1.141 -18.273 1.00 91.62 172 ARG A N 1
ATOM 1389 C CA . ARG A 1 172 ? 16.453 1.854 -19.470 1.00 91.62 172 ARG A CA 1
ATOM 1390 C C . ARG A 1 172 ? 15.461 1.833 -20.627 1.00 91.62 172 ARG A C 1
ATOM 1392 O O . ARG A 1 172 ? 15.353 2.813 -21.345 1.00 91.62 172 ARG A O 1
ATOM 1399 N N . ASP A 1 173 ? 14.741 0.730 -20.803 1.00 89.69 173 ASP A N 1
ATOM 1400 C CA . ASP A 1 173 ? 13.722 0.619 -21.849 1.00 89.69 173 ASP A CA 1
ATOM 1401 C C . ASP A 1 173 ? 12.472 1.470 -21.520 1.00 89.69 173 ASP A C 1
ATOM 1403 O O . ASP A 1 173 ? 11.718 1.825 -22.423 1.00 89.69 173 ASP A O 1
ATOM 1407 N N . SER A 1 174 ? 12.258 1.814 -20.241 1.00 86.44 174 SER A N 1
ATOM 1408 C CA . SER A 1 174 ? 11.066 2.524 -19.740 1.00 86.44 174 SER A CA 1
ATOM 1409 C C . SER A 1 174 ? 11.280 4.025 -19.507 1.00 86.44 174 SER A C 1
ATOM 1411 O O . SER A 1 174 ? 10.320 4.741 -19.231 1.00 86.44 174 SER A O 1
ATOM 1413 N N . SER A 1 175 ? 12.518 4.518 -19.581 1.00 82.12 175 SER A N 1
ATOM 1414 C CA . SER A 1 175 ? 12.853 5.926 -19.354 1.00 82.12 175 SER A CA 1
ATOM 1415 C C . SER A 1 175 ? 13.881 6.415 -20.367 1.00 82.12 175 SER A C 1
ATOM 1417 O O . SER A 1 175 ? 14.836 5.715 -20.690 1.00 82.12 175 SER A O 1
ATOM 1419 N N . LEU A 1 176 ? 13.696 7.643 -20.852 1.00 73.81 176 LEU A N 1
ATOM 1420 C CA . LEU A 1 176 ? 14.665 8.324 -21.718 1.00 73.81 176 LEU A CA 1
ATOM 1421 C C . LEU A 1 176 ? 15.796 8.990 -20.918 1.00 73.81 176 LEU A C 1
ATOM 1423 O O . LEU A 1 176 ? 16.781 9.435 -21.505 1.00 73.81 176 LEU A O 1
ATOM 1427 N N . GLU A 1 177 ? 15.641 9.092 -19.598 1.00 79.75 177 GLU A N 1
ATOM 1428 C CA . GLU A 1 177 ? 16.611 9.717 -18.701 1.00 79.75 177 GLU A CA 1
ATOM 1429 C C . GLU A 1 177 ? 17.717 8.727 -18.301 1.00 79.75 177 GLU A C 1
ATOM 1431 O O . GLU A 1 177 ? 17.530 7.507 -18.303 1.00 79.75 177 GLU A O 1
ATOM 1436 N N . GLU A 1 178 ? 18.888 9.250 -17.929 1.00 81.38 178 GLU A N 1
ATOM 1437 C CA . GLU A 1 178 ? 19.987 8.415 -17.449 1.00 81.38 178 GLU A CA 1
ATOM 1438 C C . GLU A 1 178 ? 19.609 7.684 -16.152 1.00 81.38 178 GLU A C 1
ATOM 1440 O O . GLU A 1 178 ? 19.014 8.243 -15.229 1.00 81.38 178 GLU A O 1
ATOM 1445 N N . THR A 1 179 ? 19.985 6.407 -16.062 1.00 87.00 179 THR A N 1
ATOM 1446 C CA . THR A 1 179 ? 19.770 5.609 -14.852 1.00 87.00 179 THR A CA 1
ATOM 1447 C C . THR A 1 179 ? 20.679 6.085 -13.722 1.00 87.00 179 THR A C 1
ATOM 1449 O O . THR A 1 179 ? 21.884 5.828 -13.765 1.00 87.00 179 THR A O 1
ATOM 1452 N N . ASN A 1 180 ? 20.098 6.696 -12.687 1.00 89.25 180 ASN A N 1
ATOM 1453 C CA . ASN A 1 180 ? 20.805 7.090 -11.469 1.00 89.25 180 ASN A CA 1
ATOM 1454 C C . ASN A 1 180 ? 20.511 6.118 -10.312 1.00 89.25 180 ASN A C 1
ATOM 1456 O O . ASN A 1 180 ? 19.510 6.227 -9.602 1.00 89.25 180 ASN A O 1
ATOM 1460 N N . VAL A 1 181 ? 21.404 5.145 -10.119 1.00 89.75 181 VAL A N 1
ATOM 1461 C CA . VAL A 1 181 ? 21.257 4.113 -9.078 1.00 89.75 181 VAL A CA 1
ATOM 1462 C C . VAL A 1 181 ? 21.378 4.695 -7.663 1.00 89.75 181 VAL A C 1
ATOM 1464 O O . VAL A 1 181 ? 20.719 4.198 -6.750 1.00 89.75 181 VAL A O 1
ATOM 1467 N N . GLU A 1 182 ? 22.168 5.751 -7.463 1.00 90.69 182 GLU A N 1
ATOM 1468 C CA . GLU A 1 182 ? 22.354 6.374 -6.145 1.00 90.69 182 GLU A CA 1
ATOM 1469 C C . GLU A 1 182 ? 21.068 7.059 -5.663 1.00 90.69 182 GLU A C 1
ATOM 1471 O O . GLU A 1 182 ? 20.620 6.825 -4.534 1.00 90.69 182 GLU A O 1
ATOM 1476 N N . ASP A 1 183 ? 20.409 7.814 -6.546 1.00 91.62 183 ASP A N 1
ATOM 1477 C CA . ASP A 1 183 ? 19.112 8.439 -6.257 1.00 91.62 183 ASP A CA 1
ATOM 1478 C C . ASP A 1 183 ? 18.031 7.385 -5.982 1.00 91.62 183 ASP A C 1
ATOM 1480 O O . ASP A 1 183 ? 17.210 7.537 -5.070 1.00 91.62 183 ASP A O 1
ATOM 1484 N N . LEU A 1 184 ? 18.061 6.264 -6.710 1.00 94.19 184 LEU A N 1
ATOM 1485 C CA . LEU A 1 184 ? 17.154 5.144 -6.466 1.00 94.19 184 LEU A CA 1
ATOM 1486 C C . LEU A 1 184 ? 17.367 4.516 -5.080 1.00 94.19 184 LEU A C 1
ATOM 1488 O O . LEU A 1 184 ? 16.391 4.225 -4.383 1.00 94.19 184 LEU A O 1
ATOM 1492 N N . ILE A 1 185 ? 18.617 4.344 -4.637 1.00 93.25 185 ILE A N 1
ATOM 1493 C CA . ILE A 1 185 ? 18.920 3.869 -3.277 1.00 93.25 185 ILE A CA 1
ATOM 1494 C C . ILE A 1 185 ? 18.333 4.834 -2.238 1.00 93.25 185 ILE A C 1
ATOM 1496 O O . ILE A 1 185 ? 17.700 4.392 -1.270 1.00 93.25 185 ILE A O 1
ATOM 1500 N N . HIS A 1 186 ? 18.483 6.147 -2.440 1.00 92.75 186 HIS A N 1
ATOM 1501 C CA . HIS A 1 186 ? 17.879 7.147 -1.559 1.00 92.75 186 HIS A CA 1
ATOM 1502 C C . HIS A 1 186 ? 16.344 7.031 -1.522 1.00 92.75 186 HIS A C 1
ATOM 1504 O O . HIS A 1 186 ? 15.740 7.006 -0.439 1.00 92.75 186 HIS A O 1
ATOM 1510 N N . ARG A 1 187 ? 15.702 6.874 -2.686 1.00 93.25 187 ARG A N 1
ATOM 1511 C CA . ARG A 1 187 ? 14.246 6.695 -2.805 1.00 93.25 187 ARG A CA 1
ATOM 1512 C C . ARG A 1 187 ? 13.751 5.432 -2.098 1.00 93.25 187 ARG A C 1
ATOM 1514 O O . ARG A 1 187 ? 12.743 5.475 -1.397 1.00 93.25 187 ARG A O 1
ATOM 1521 N N . ILE A 1 188 ? 14.470 4.319 -2.211 1.00 93.62 188 ILE A N 1
ATOM 1522 C CA . ILE A 1 188 ? 14.141 3.053 -1.529 1.00 93.62 188 ILE A CA 1
ATOM 1523 C C . ILE A 1 188 ? 14.238 3.190 -0.013 1.00 93.62 188 ILE A C 1
ATOM 1525 O O . ILE A 1 188 ? 13.420 2.635 0.722 1.00 93.62 188 ILE A O 1
ATOM 1529 N N . ASN A 1 189 ? 15.220 3.944 0.479 1.00 90.75 189 ASN A N 1
ATOM 1530 C CA . ASN A 1 189 ? 15.396 4.149 1.913 1.00 90.75 189 ASN A CA 1
ATOM 1531 C C . ASN A 1 189 ? 14.251 4.956 2.531 1.00 90.75 189 ASN A C 1
ATOM 1533 O O . ASN A 1 189 ? 13.854 4.646 3.656 1.00 90.75 189 ASN A O 1
ATOM 1537 N N . THR A 1 190 ? 13.685 5.902 1.784 1.00 91.06 190 THR A N 1
ATOM 1538 C CA . THR A 1 190 ? 12.577 6.767 2.224 1.00 91.06 190 THR A CA 1
ATOM 1539 C C . THR A 1 190 ? 11.187 6.196 1.937 1.00 91.06 190 THR A C 1
ATOM 1541 O O . THR A 1 190 ? 10.225 6.607 2.578 1.00 91.06 190 THR A O 1
ATOM 1544 N N . THR A 1 191 ? 11.069 5.232 1.024 1.00 92.38 191 THR A N 1
ATOM 1545 C CA . THR A 1 191 ? 9.795 4.581 0.689 1.00 92.38 191 THR A CA 1
ATOM 1546 C C . THR A 1 191 ? 9.528 3.387 1.608 1.00 92.38 191 THR A C 1
ATOM 1548 O O . THR A 1 191 ? 10.447 2.634 1.966 1.00 92.38 191 THR A O 1
ATOM 1551 N N . PHE A 1 192 ? 8.261 3.195 1.987 1.00 93.38 192 PHE A N 1
ATOM 1552 C CA . PHE A 1 192 ? 7.834 1.977 2.665 1.00 93.38 192 PHE A CA 1
ATOM 1553 C C . PHE A 1 192 ? 7.936 0.780 1.710 1.00 93.38 192 PHE A C 1
ATOM 1555 O O . PHE A 1 192 ? 7.296 0.729 0.663 1.00 93.38 192 PHE A O 1
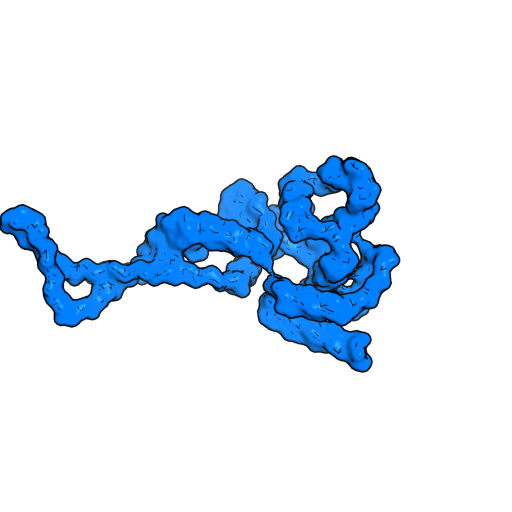ATOM 1562 N N . ILE A 1 193 ? 8.748 -0.198 2.095 1.00 93.81 193 ILE A N 1
ATOM 1563 C CA . ILE A 1 193 ? 8.906 -1.499 1.446 1.00 93.81 193 ILE A CA 1
ATOM 1564 C C . ILE A 1 193 ? 9.068 -2.488 2.598 1.00 93.81 193 ILE A C 1
ATOM 1566 O O . ILE A 1 193 ? 9.817 -2.186 3.529 1.00 93.81 193 ILE A O 1
ATOM 1570 N N . ILE A 1 194 ? 8.401 -3.649 2.541 1.00 93.25 194 ILE A N 1
ATOM 1571 C CA . ILE A 1 194 ? 8.551 -4.682 3.582 1.00 93.25 194 ILE A CA 1
ATOM 1572 C C . ILE A 1 194 ? 10.028 -4.966 3.820 1.00 93.25 194 ILE A C 1
ATOM 1574 O O . ILE A 1 194 ? 10.790 -5.134 2.861 1.00 93.25 194 ILE A O 1
ATOM 1578 N N . GLN A 1 195 ? 10.411 -5.080 5.090 1.00 92.69 195 GLN A N 1
ATOM 1579 C CA . GLN A 1 195 ? 11.803 -5.157 5.502 1.00 92.69 195 GLN A CA 1
ATOM 1580 C C . GLN A 1 195 ? 12.582 -6.273 4.794 1.00 92.69 195 GLN A C 1
ATOM 1582 O O . GLN A 1 195 ? 13.693 -6.043 4.319 1.00 92.69 195 GLN A O 1
ATOM 1587 N N . GLU A 1 196 ? 11.993 -7.462 4.654 1.00 92.12 196 GLU A N 1
ATOM 1588 C CA . GLU A 1 196 ? 12.624 -8.585 3.951 1.00 92.12 196 GLU A CA 1
ATOM 1589 C C . GLU A 1 196 ? 12.945 -8.242 2.484 1.00 92.12 196 GLU A C 1
ATOM 1591 O O . GLU A 1 196 ? 14.068 -8.451 2.019 1.00 92.12 196 GLU A O 1
ATOM 1596 N N . LYS A 1 197 ? 11.981 -7.645 1.770 1.00 93.69 197 LYS A N 1
ATOM 1597 C CA . LYS A 1 197 ? 12.145 -7.192 0.381 1.00 93.69 197 LYS A CA 1
ATOM 1598 C C . LYS A 1 197 ? 13.165 -6.051 0.296 1.00 93.69 197 LYS A C 1
ATOM 1600 O O . LYS A 1 197 ? 14.044 -6.082 -0.563 1.00 93.69 197 LYS A O 1
ATOM 1605 N N . LYS A 1 198 ? 13.110 -5.087 1.220 1.00 94.69 198 LYS A N 1
ATOM 1606 C CA . LYS A 1 198 ? 14.030 -3.941 1.279 1.00 94.69 198 LYS A CA 1
ATOM 1607 C C . LYS A 1 198 ? 15.484 -4.389 1.439 1.00 94.69 198 LYS A C 1
ATOM 1609 O O . LYS A 1 198 ? 16.340 -3.910 0.700 1.00 94.69 198 LYS A O 1
ATOM 1614 N N . ILE A 1 199 ? 15.751 -5.360 2.316 1.00 93.75 199 ILE A N 1
ATOM 1615 C CA . ILE A 1 199 ? 17.092 -5.936 2.510 1.00 93.75 199 ILE A CA 1
ATOM 1616 C C . ILE A 1 199 ? 17.602 -6.584 1.217 1.00 93.75 199 ILE A C 1
ATOM 1618 O O . ILE A 1 199 ? 18.723 -6.295 0.795 1.00 93.75 199 ILE A O 1
ATOM 1622 N N . ARG A 1 200 ? 16.795 -7.435 0.566 1.00 94.06 200 ARG A N 1
ATOM 1623 C CA . ARG A 1 200 ? 17.192 -8.093 -0.695 1.00 94.06 200 ARG A CA 1
ATOM 1624 C C . ARG A 1 200 ? 17.499 -7.081 -1.795 1.00 94.06 200 ARG A C 1
ATOM 1626 O O . ARG A 1 200 ? 18.521 -7.191 -2.470 1.00 94.06 200 ARG A O 1
ATOM 1633 N N . ILE A 1 201 ? 16.636 -6.080 -1.945 1.00 94.88 201 ILE A N 1
ATOM 1634 C CA . ILE A 1 201 ? 16.790 -5.021 -2.939 1.00 94.88 201 ILE A CA 1
ATOM 1635 C C . ILE A 1 201 ? 18.059 -4.204 -2.681 1.00 94.88 201 ILE A C 1
ATOM 1637 O O . ILE A 1 201 ? 18.844 -3.990 -3.601 1.00 94.88 201 ILE A O 1
ATOM 1641 N N . GLN A 1 202 ? 18.310 -3.796 -1.436 1.00 92.75 202 GLN A N 1
ATOM 1642 C CA . GLN A 1 202 ? 19.527 -3.064 -1.075 1.00 92.75 202 GLN A CA 1
ATOM 1643 C C . GLN A 1 202 ? 20.789 -3.887 -1.353 1.00 92.75 202 GLN A C 1
ATOM 1645 O O . GLN A 1 202 ? 21.752 -3.366 -1.910 1.00 92.75 202 GLN A O 1
ATOM 1650 N N . GLN A 1 203 ? 20.788 -5.182 -1.022 1.00 92.75 203 GLN A N 1
ATOM 1651 C CA . GLN A 1 203 ? 21.905 -6.076 -1.342 1.00 92.75 203 GLN A CA 1
ATOM 1652 C C . GLN A 1 203 ? 22.160 -6.167 -2.848 1.00 92.75 203 GLN A C 1
ATOM 1654 O O . GLN A 1 203 ? 23.314 -6.242 -3.264 1.00 92.75 203 GLN A O 1
ATOM 1659 N N . TYR A 1 204 ? 21.103 -6.183 -3.659 1.00 94.31 204 TYR A N 1
ATOM 1660 C CA . TYR A 1 204 ? 21.222 -6.174 -5.112 1.00 94.31 204 TYR A CA 1
ATOM 1661 C C . TYR A 1 204 ? 21.789 -4.842 -5.625 1.00 94.31 204 TYR A C 1
ATOM 1663 O O . TYR A 1 204 ? 22.775 -4.853 -6.356 1.00 94.31 204 TYR A O 1
ATOM 1671 N N . LEU A 1 205 ? 21.234 -3.703 -5.202 1.00 92.81 205 LEU A N 1
ATOM 1672 C CA . LEU A 1 205 ? 21.679 -2.383 -5.664 1.00 92.81 205 LEU A CA 1
ATOM 1673 C C . LEU A 1 205 ? 23.120 -2.072 -5.258 1.00 92.81 205 LEU A C 1
ATOM 1675 O O . LEU A 1 205 ? 23.882 -1.564 -6.074 1.00 92.81 205 LEU A O 1
ATOM 1679 N N . ASN A 1 206 ? 23.532 -2.461 -4.050 1.00 89.44 206 ASN A N 1
ATOM 1680 C CA . ASN A 1 206 ? 24.910 -2.286 -3.590 1.00 89.44 206 ASN A CA 1
ATOM 1681 C C . ASN A 1 206 ? 25.932 -3.054 -4.448 1.00 89.44 206 ASN A C 1
ATOM 1683 O O . ASN A 1 206 ? 27.085 -2.649 -4.511 1.00 89.44 206 ASN A O 1
ATOM 1687 N N . LYS A 1 207 ? 25.529 -4.139 -5.129 1.00 90.94 207 LYS A N 1
ATOM 1688 C CA . LYS A 1 207 ? 26.395 -4.850 -6.089 1.00 90.94 207 LYS A CA 1
ATOM 1689 C C . LYS A 1 207 ? 26.528 -4.129 -7.429 1.00 90.94 207 LYS A C 1
ATOM 1691 O O . LYS A 1 207 ? 27.434 -4.455 -8.179 1.00 90.94 207 LYS A O 1
ATOM 1696 N N . LEU A 1 208 ? 25.610 -3.220 -7.760 1.00 87.31 208 LEU A N 1
ATOM 1697 C CA . LEU A 1 208 ? 25.645 -2.467 -9.018 1.00 87.31 208 LEU A CA 1
ATOM 1698 C C . LEU A 1 208 ? 26.553 -1.236 -8.941 1.00 87.31 208 LEU A C 1
ATOM 1700 O O . LEU A 1 208 ? 27.065 -0.807 -9.969 1.00 87.31 208 LEU A O 1
ATOM 1704 N N . ILE A 1 209 ? 26.729 -0.675 -7.743 1.00 84.69 209 ILE A N 1
ATOM 1705 C CA . ILE A 1 209 ? 27.610 0.474 -7.471 1.00 84.69 209 ILE A CA 1
ATOM 1706 C C . ILE A 1 209 ? 29.015 0.061 -6.988 1.00 84.69 209 ILE A C 1
ATOM 1708 O O . ILE A 1 209 ? 29.845 0.932 -6.739 1.00 84.69 209 ILE A O 1
ATOM 1712 N N . GLY A 1 210 ? 29.255 -1.246 -6.810 1.00 56.66 210 GLY A N 1
ATOM 1713 C CA . GLY A 1 210 ? 30.497 -1.831 -6.288 1.00 56.66 210 GLY A CA 1
ATOM 1714 C C . GLY A 1 210 ? 31.441 -2.333 -7.369 1.00 56.66 210 GLY A C 1
ATOM 1715 O O . GLY A 1 210 ? 30.958 -3.030 -8.288 1.00 56.66 210 GLY A O 1
#

Sequence (210 aa):
MLSGTSLVHVLSPEKGYIVKRAFPSNTFIVKRGTKYIKIDHILELVENPVDLEKIYSFVPPSSIWNLLPPVDLKNHFFLGDTQVRFVEKELKLLKLDGGHTRISYKDIADVVCYMSSIKECDDFHLRMDIYPQIIKEWALENFSGDSIEIGLYCLLACDEEGDMASFLKRWRDSSLEETNVEDLIHRINTTFIIQEKKIRIQQYLNKLIG

Radius of gyration: 23.53 Å; chains: 1; bounding box: 59×39×70 Å

Foldseek 3Di:
DDPDPDWDWDEDQAFIWTKDWDDDPDWDWDDDPPDIDTDPTDIDTHTQDLDLLVVLVVADADALVGFDDADACCVVSVTHNNSLVVSCQQQLWQDDVRHTHHHQLVNVLVLLLVLLVCVPPPCSLVPVVVGDPSVSVSNVVHYDSDLLSSLLSLCSNCVVVVNNVCSVVSSVVSDPDDDDLPVNLVVLVPGDDPPVSSVVSNVSSVVVVD

pLDDT: mean 89.7, std 10.76, range [29.47, 97.31]

Organism: Encephalitozoon hellem (NCBI:txid27973)

Secondary structure (DSSP, 8-state):
-------EEEE-SS-EEEEEEE--SS-EEEEETTEEEEE--EEEEEEPP--HHHHHHHS-EEBTTBPPPPB-HHHHHT--HHHHHHHHHHTTPEEETTEEEEEPHHHHHHHHHHHHHHTTSTTHHHH-TTS-HHHHHHHHHH----HHHHHHHHHHHHHHHT-GGGHHHHHHHH-SS---HHHHHHHHHHS---HHHHHHHHHHHHHH--